Protein AF-A0A8H8MTY6-F1 (afdb_monomer)

Radius of gyration: 21.16 Å; Cα contacts (8 Å, |Δi|>4): 494; chains: 1; bounding box: 48×63×58 Å

Secondary structure (DSSP, 8-state):
--TT---S-----PPP-----S-------EEEEEEEEEEEE--SS-EEEEEE-PEEE--PPSSP--PPP-S-EES-HHHHH-TT-TTHHHHHHHHHHTT-TTS----GGGT-SEEEEHHHHHHHHHHHHHHSSS--S---S----EEEEEE-TTSS-EEEEEE-S-SEE---S---SHHHHHHHHEEPPPPEEEEETTEEEEEEE-EEEEEEEEEEEETTEEEEEEEEE-EEPPPPHHHHHHHHHHT-SS-------TT--SPEEEEE-TT---EEEEEE----STTEE-------SS--------------

Solvent-accessible surface area (backbone atoms only — not comparable to full-atom values): 19247 Å² total; per-residue (Å²): 124,78,83,90,69,76,88,70,84,85,77,86,79,76,66,66,81,77,71,79,67,96,62,92,72,81,89,62,79,39,81,75,41,80,52,31,23,28,15,39,41,76,55,96,58,37,38,33,28,34,38,10,66,56,25,31,49,45,90,68,76,78,88,77,87,73,62,67,36,73,72,73,44,70,68,32,61,47,47,58,61,31,63,90,46,50,59,50,65,58,54,49,22,29,11,38,66,72,74,26,76,87,63,62,68,82,62,76,91,68,66,47,40,34,40,36,38,53,64,50,55,51,52,53,51,49,51,43,41,57,64,26,88,73,49,59,88,79,76,65,95,74,85,73,86,58,69,47,76,44,76,38,96,82,78,64,26,38,37,40,44,82,54,67,100,54,38,57,45,73,70,86,64,92,72,49,43,51,64,41,45,53,61,70,30,38,46,72,73,78,65,45,49,27,36,44,101,90,39,95,62,76,44,75,41,44,76,52,68,19,34,42,30,33,33,30,37,46,95,93,38,34,35,35,38,37,41,78,43,64,23,22,60,67,70,56,76,68,53,56,57,50,53,67,63,70,65,79,76,82,78,88,67,91,69,71,63,97,77,60,89,64,64,40,61,62,47,76,49,88,97,55,74,62,30,38,29,78,42,67,51,84,71,64,74,87,41,52,39,82,82,82,72,76,83,82,85,67,86,81,81,84,77,81,84,75,80,76,75,83,77,128

Mean predicted aligned error: 10.14 Å

Nearest PDB structures (foldseek):
  3fqi-assembly1_A  TM=6.079E-01  e=4.043E-04  Mus musculus
  3fqj-assembly1_A  TM=5.843E-01  e=3.215E-04  Mus musculus
  5btb-assembly2_A  TM=4.992E-01  e=1.695E-03  Eremothecium gossypii ATCC 10895
  5bto-assembly1_A  TM=4.888E-01  e=6.333E-03  Scheffersomyces stipitis CBS 6054
  5ulj-assembly4_D  TM=5.494E-01  e=1.882E-02  Scheffersomyces stipitis CBS 6054

pLDDT: mean 81.2, std 18.78, range [29.92, 98.5]

Sequence (312 aa):
MLQGLSTQELCSIAPPSVSYGRDGDLVRPTNVITLGSYNWVDSQTPTIIVPGSPSIWRDPVLPLQLAPDSGPTFIDQNAHRASKSALEPAFRAISVAQGKPNGELSLAQEELDIVTDRNNLRKLLRFVCANGPNRVPNRGRNNSFRVDAQLAPNNKTLVFTRFDENTIDRSTGFKGYGHSFEEAVTTVSAPIITVNANSTRPSSLVRTGYHRIIRYDLLGLRFMVRFEVDAMTGQSLDTLTELLGATSISRPIEQGSPASNEPVTTVELQGTNLRHVLHGAMVPHESLIELKTLKMKSSLGWYVCGYQRDSQ

Foldseek 3Di:
DAPPDDPDDPDDDAQDADDPDPDPDDFDWAPKDFLAKWFFWPDPFTEIATSFAAWAFADDDPPDDFDFDAFKDFPQPLCVRPVHCSCVVVQCGNCVVVVNNQRDGDCPVVQAQEEEAPVVVVVVVLQNQCRYPNHDPDDDPPPDADWDWDQDPVNGHIYTHHDDPDRMDGDGDGDGCQVRVLVNGTHFDAWAWADEPPDPDIDTIGTDWMKTWIWTDGPNGIYTYIYTFSHFYDDDPVRVVVVVVPPPDDDDDVQDDQDDSDHWYWDDHPPDSYIYTHHDDDDDPVRTDDTDDDDDPDDDDDDPP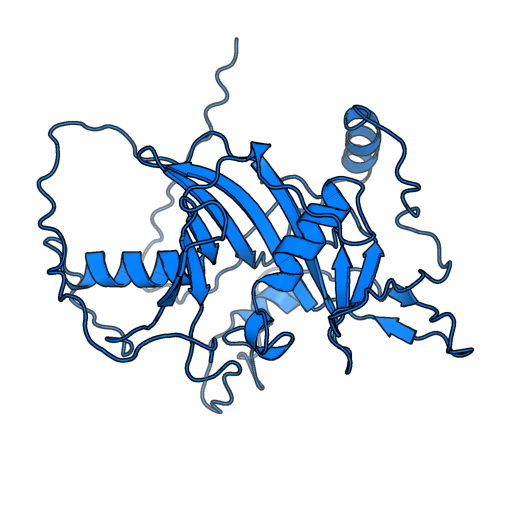DPPPPDD

Structure (mmCIF, N/CA/C/O backbone):
data_AF-A0A8H8MTY6-F1
#
_entry.id   AF-A0A8H8MTY6-F1
#
loop_
_atom_site.group_PDB
_atom_site.id
_atom_site.type_symbol
_atom_site.label_atom_id
_atom_site.label_alt_id
_atom_site.label_comp_id
_atom_site.label_asym_id
_atom_site.label_entity_id
_atom_site.label_seq_id
_atom_site.pdbx_PDB_ins_code
_atom_site.Cartn_x
_atom_site.Cartn_y
_atom_site.Cartn_z
_atom_site.occupancy
_atom_site.B_iso_or_equiv
_atom_site.auth_seq_id
_atom_site.auth_comp_id
_atom_site.auth_asym_id
_atom_site.auth_atom_id
_atom_site.pdbx_PDB_model_num
ATOM 1 N N . MET A 1 1 ? 4.052 7.848 15.554 1.00 51.75 1 MET A N 1
ATOM 2 C CA . MET A 1 1 ? 3.326 6.978 16.504 1.00 51.75 1 MET A CA 1
ATOM 3 C C . MET A 1 1 ? 1.910 7.515 16.598 1.00 51.75 1 MET A C 1
ATOM 5 O O . MET A 1 1 ? 1.774 8.724 16.762 1.00 51.75 1 MET A O 1
ATOM 9 N N . LEU A 1 2 ? 0.890 6.672 16.413 1.00 63.50 2 LEU A N 1
ATOM 10 C CA . LEU A 1 2 ? -0.501 7.098 16.592 1.00 63.50 2 LEU A CA 1
ATOM 11 C C . LEU A 1 2 ? -0.711 7.530 18.049 1.00 63.50 2 LEU A C 1
ATOM 13 O O . LEU A 1 2 ? -0.258 6.855 18.974 1.00 63.50 2 LEU A O 1
ATOM 17 N N . GLN A 1 3 ? -1.338 8.688 18.243 1.00 64.25 3 GLN A N 1
ATOM 18 C CA . GLN A 1 3 ? -1.635 9.204 19.578 1.00 64.25 3 GLN A CA 1
ATOM 19 C C . GLN A 1 3 ? -2.737 8.363 20.236 1.00 64.25 3 GLN A C 1
ATOM 21 O O . GLN A 1 3 ? -3.620 7.847 19.553 1.00 64.25 3 GLN A O 1
ATOM 26 N N . GLY A 1 4 ? -2.683 8.230 21.563 1.00 68.06 4 GLY A N 1
ATOM 27 C CA . GLY A 1 4 ? -3.721 7.545 22.343 1.00 68.06 4 GLY A CA 1
ATOM 28 C C . GLY A 1 4 ? -3.612 6.018 22.402 1.00 68.06 4 GLY A C 1
ATOM 29 O O . GLY A 1 4 ? -4.502 5.377 22.951 1.00 68.06 4 GLY A O 1
ATOM 30 N N . LEU A 1 5 ? -2.538 5.419 21.877 1.00 69.12 5 LEU A N 1
ATOM 31 C CA . LEU A 1 5 ? -2.278 3.991 22.064 1.00 69.12 5 LEU A CA 1
ATOM 32 C C . LEU A 1 5 ? -1.691 3.731 23.455 1.00 69.12 5 LEU A C 1
ATOM 34 O O . LEU A 1 5 ? -0.665 4.306 23.818 1.00 69.12 5 LEU A O 1
ATOM 38 N N . SER A 1 6 ? -2.332 2.842 24.215 1.00 74.56 6 SER A N 1
ATOM 39 C CA . SER A 1 6 ? -1.800 2.356 25.489 1.00 74.56 6 SER A CA 1
ATOM 40 C C . SER A 1 6 ? -0.655 1.372 25.247 1.00 74.56 6 SER A C 1
ATOM 42 O O . SER A 1 6 ? -0.740 0.515 24.369 1.00 74.56 6 SER A O 1
ATOM 44 N N . THR A 1 7 ? 0.413 1.477 26.037 1.00 78.19 7 THR A N 1
ATOM 45 C CA . THR A 1 7 ? 1.491 0.475 26.085 1.00 78.19 7 THR A CA 1
ATOM 46 C C . THR A 1 7 ? 1.189 -0.660 27.061 1.00 78.19 7 THR A C 1
ATOM 48 O O . THR A 1 7 ? 1.981 -1.594 27.170 1.00 78.19 7 THR A O 1
ATOM 51 N N . GLN A 1 8 ? 0.065 -0.585 27.779 1.00 86.56 8 GLN A N 1
ATOM 52 C CA . GLN A 1 8 ? -0.366 -1.632 28.691 1.00 86.56 8 GLN A CA 1
ATOM 53 C C . GLN A 1 8 ? -0.729 -2.890 27.904 1.00 86.56 8 GLN A C 1
ATOM 55 O O . GLN A 1 8 ? -1.560 -2.858 26.995 1.00 86.56 8 GLN A O 1
ATOM 60 N N . GLU A 1 9 ? -0.138 -4.013 28.296 1.00 87.75 9 GLU A N 1
ATOM 61 C CA . GLU A 1 9 ? -0.567 -5.316 27.814 1.00 87.75 9 GLU A CA 1
ATOM 62 C C . GLU A 1 9 ? -1.978 -5.607 28.340 1.00 87.75 9 GLU A C 1
ATOM 64 O O . GLU A 1 9 ? -2.198 -5.706 29.547 1.00 87.75 9 GLU A O 1
ATOM 69 N N . LEU A 1 10 ? -2.945 -5.701 27.426 1.00 88.50 10 LEU A N 1
ATOM 70 C CA . LEU A 1 10 ? -4.325 -6.055 27.765 1.00 88.50 10 LEU A CA 1
ATOM 71 C C . LEU A 1 10 ? -4.516 -7.571 27.824 1.00 88.50 10 LEU A C 1
ATOM 73 O O . LEU A 1 10 ? -5.250 -8.076 28.668 1.00 88.50 10 LEU A O 1
ATOM 77 N N . CYS A 1 11 ? -3.881 -8.293 26.902 1.00 90.19 11 CYS A N 1
ATOM 78 C CA . CYS A 1 11 ? -3.922 -9.745 26.845 1.00 90.19 11 CYS A CA 1
ATOM 79 C C . CYS A 1 11 ? -2.745 -10.295 26.035 1.00 90.19 11 CYS A C 1
ATOM 81 O O . CYS A 1 11 ? -2.228 -9.631 25.133 1.00 90.19 11 CYS A O 1
ATOM 83 N N . SER A 1 12 ? -2.395 -11.546 26.325 1.00 88.44 12 SER A N 1
ATOM 84 C CA . SER A 1 12 ? -1.500 -12.356 25.509 1.00 88.44 12 SER A CA 1
ATOM 85 C C . SER A 1 12 ? -2.316 -13.433 24.803 1.00 88.44 12 SER A C 1
ATOM 87 O O . SER A 1 12 ? -3.102 -14.138 25.438 1.00 88.44 12 SER A O 1
ATOM 89 N N . ILE A 1 13 ? -2.152 -13.552 23.486 1.00 83.62 13 ILE A N 1
ATOM 90 C CA . ILE A 1 13 ? -2.882 -14.522 22.666 1.00 83.62 13 ILE A CA 1
ATOM 91 C C . ILE A 1 13 ? -1.886 -15.569 22.175 1.00 83.62 13 ILE A C 1
ATOM 93 O O . ILE A 1 13 ? -0.909 -15.248 21.494 1.00 83.62 13 ILE A O 1
ATOM 97 N N . ALA A 1 14 ? -2.138 -16.834 22.507 1.00 79.56 14 ALA A N 1
ATOM 98 C CA . ALA A 1 14 ? -1.363 -17.938 21.962 1.00 79.56 14 ALA A CA 1
ATOM 99 C C . ALA A 1 14 ? -1.663 -18.110 20.459 1.00 79.56 14 ALA A C 1
ATOM 101 O O . ALA A 1 14 ? -2.799 -17.888 20.031 1.00 79.56 14 ALA A O 1
ATOM 102 N N . PRO A 1 15 ? -0.683 -18.535 19.639 1.00 74.50 15 PRO A N 1
ATOM 103 C CA . PRO A 1 15 ? -0.944 -18.905 18.255 1.00 74.50 15 PRO A CA 1
ATOM 104 C C . PRO A 1 15 ? -2.099 -19.916 18.186 1.00 74.50 15 PRO A C 1
ATOM 106 O O . PRO A 1 15 ? -2.089 -20.883 18.954 1.00 74.50 15 PRO A O 1
ATOM 109 N N . PRO A 1 16 ? -3.081 -19.726 17.290 1.00 71.88 16 PRO A N 1
ATOM 110 C CA . PRO A 1 16 ? -4.215 -20.632 17.209 1.00 71.88 16 PRO A CA 1
ATOM 111 C C . PRO A 1 16 ? -3.748 -22.052 16.865 1.00 71.88 16 PRO A C 1
ATOM 113 O O . PRO A 1 16 ? -2.961 -22.265 15.938 1.00 71.88 16 PRO A O 1
ATOM 116 N N . SER A 1 17 ? -4.253 -23.036 17.611 1.00 67.06 17 SER A N 1
ATOM 117 C CA . SER A 1 17 ? -4.140 -24.449 17.262 1.00 67.06 17 SER A CA 1
ATOM 118 C C . SER A 1 17 ? -5.030 -24.711 16.050 1.00 67.06 17 SER A C 1
ATOM 120 O O . SER A 1 17 ? -6.254 -24.708 16.165 1.00 67.06 17 SER A O 1
ATOM 122 N N . VAL A 1 18 ? -4.437 -24.900 14.873 1.00 61.00 18 VAL A N 1
ATOM 123 C CA . VAL A 1 18 ? -5.211 -25.221 13.669 1.00 61.00 18 VAL A CA 1
ATOM 124 C C . VAL A 1 18 ? -5.672 -26.675 13.780 1.00 61.00 18 VAL A C 1
ATOM 126 O O . VAL A 1 18 ? -4.903 -27.591 13.496 1.00 61.00 18 VAL A O 1
ATOM 129 N N . SER A 1 19 ? -6.913 -26.910 14.212 1.00 54.50 19 SER A N 1
ATOM 130 C CA . SER A 1 19 ? -7.603 -28.157 13.881 1.00 54.50 19 SER A CA 1
ATOM 131 C C . SER A 1 19 ? -8.031 -28.033 12.430 1.00 54.50 19 SER A C 1
ATOM 133 O O . SER A 1 19 ? -8.850 -27.171 12.113 1.00 54.50 19 SER A O 1
ATOM 135 N N . TYR A 1 20 ? -7.457 -28.850 11.546 1.00 55.59 20 TYR A N 1
ATOM 136 C CA . TYR A 1 20 ? -7.993 -28.987 10.198 1.00 55.59 20 TYR A CA 1
ATOM 137 C C . TYR A 1 20 ? -9.471 -29.339 10.343 1.00 55.59 20 TYR A C 1
ATOM 139 O O . TYR A 1 20 ? -9.809 -30.411 10.852 1.00 55.59 20 TYR A O 1
ATOM 147 N N . GLY A 1 21 ? -10.350 -28.420 9.944 1.00 48.25 21 GLY A N 1
ATOM 148 C CA . GLY A 1 21 ? -11.707 -28.812 9.619 1.00 48.25 21 GLY A CA 1
ATOM 149 C C . GLY A 1 21 ? -11.586 -29.932 8.596 1.00 48.25 21 GLY A C 1
ATOM 150 O O . GLY A 1 21 ? -10.813 -29.819 7.642 1.00 48.25 21 GLY A O 1
ATOM 151 N N . ARG A 1 22 ? -12.285 -31.044 8.827 1.00 49.97 22 ARG A N 1
ATOM 152 C CA . ARG A 1 22 ? -12.606 -31.960 7.738 1.00 49.97 22 ARG A CA 1
ATOM 153 C C . ARG A 1 22 ? -13.527 -31.190 6.798 1.00 49.97 22 ARG A C 1
ATOM 155 O O . ARG A 1 22 ? -14.731 -31.306 6.933 1.00 49.97 22 ARG A O 1
ATOM 162 N N . ASP A 1 23 ? -12.955 -30.362 5.939 1.00 52.31 23 ASP A N 1
ATOM 163 C CA . ASP A 1 23 ? -13.538 -30.055 4.645 1.00 52.31 23 ASP A CA 1
ATOM 164 C C . ASP A 1 23 ? -12.499 -29.427 3.727 1.00 52.31 23 ASP A C 1
ATOM 166 O O . ASP A 1 23 ? -11.745 -28.529 4.104 1.00 52.31 23 ASP A O 1
ATOM 170 N N . GLY A 1 24 ? -12.457 -29.953 2.508 1.00 55.69 24 GLY A N 1
ATOM 171 C CA . GLY A 1 24 ? -11.611 -29.510 1.406 1.00 55.69 24 GLY A CA 1
ATOM 172 C C . GLY A 1 24 ? -12.074 -28.197 0.778 1.00 55.69 24 GLY A C 1
ATOM 173 O O . GLY A 1 24 ? -11.851 -27.995 -0.414 1.00 55.69 24 GLY A O 1
ATOM 174 N N . ASP A 1 25 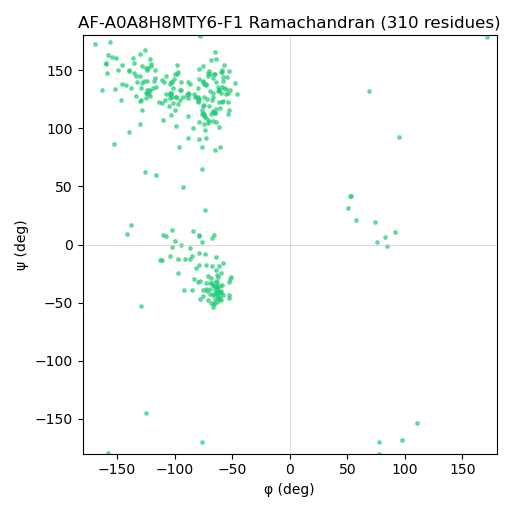? -12.714 -27.317 1.548 1.00 67.81 25 ASP A N 1
ATOM 175 C CA . ASP A 1 25 ? -13.227 -26.055 1.039 1.00 67.81 25 ASP A CA 1
ATOM 176 C C . ASP A 1 25 ? -12.085 -25.061 0.837 1.00 67.81 25 ASP A C 1
ATOM 178 O O . ASP A 1 25 ? -11.387 -24.631 1.761 1.00 67.81 25 ASP A O 1
ATOM 182 N N . LEU A 1 26 ? -11.886 -24.691 -0.426 1.00 75.31 26 LEU A N 1
ATOM 183 C CA . LEU A 1 26 ? -10.905 -23.701 -0.831 1.00 75.31 26 LEU A CA 1
ATOM 184 C C . LEU A 1 26 ? -11.271 -22.334 -0.234 1.00 75.31 26 LEU A C 1
ATOM 186 O O . LEU A 1 26 ? -12.167 -21.643 -0.722 1.00 75.31 26 LEU A O 1
ATOM 190 N N . VAL A 1 27 ? -10.532 -21.907 0.792 1.00 83.8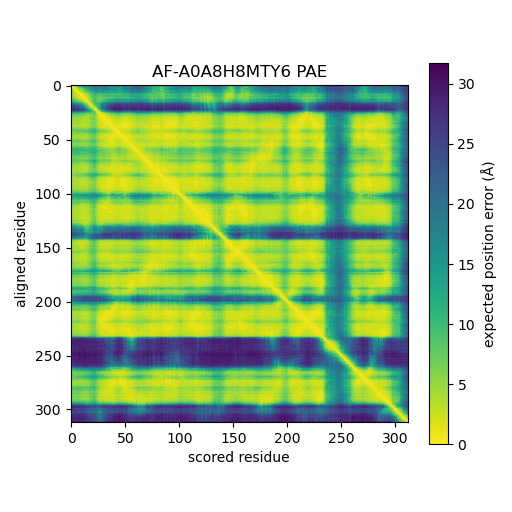8 27 VAL A N 1
ATOM 191 C CA . VAL A 1 27 ? -10.642 -20.550 1.338 1.00 83.88 27 VAL A CA 1
ATOM 192 C C . VAL A 1 27 ? -10.107 -19.559 0.307 1.00 83.88 27 VAL A C 1
ATOM 194 O O . VAL A 1 27 ? -8.906 -19.507 0.037 1.00 83.88 27 VAL A O 1
ATOM 197 N N . ARG A 1 28 ? -11.001 -18.743 -0.253 1.00 90.12 28 ARG A N 1
ATOM 198 C CA . ARG A 1 28 ? -10.666 -17.684 -1.209 1.00 90.12 28 ARG A CA 1
ATOM 199 C C . ARG A 1 28 ? -11.397 -16.384 -0.872 1.00 90.12 28 ARG A C 1
ATOM 201 O O . ARG A 1 28 ? -12.520 -16.441 -0.369 1.00 90.12 28 ARG A O 1
ATOM 208 N N . PRO A 1 29 ? -10.794 -15.218 -1.153 1.00 93.19 29 PRO A N 1
ATOM 209 C CA . PRO A 1 29 ? -11.516 -13.954 -1.126 1.00 93.19 29 PRO A CA 1
ATOM 210 C C . PRO A 1 29 ? -12.695 -13.989 -2.102 1.00 93.19 29 PRO A C 1
ATOM 212 O O . PRO A 1 29 ? -12.576 -14.508 -3.212 1.00 93.19 29 PRO A O 1
ATOM 215 N N . THR A 1 30 ? -13.818 -13.410 -1.698 1.00 95.56 30 THR A N 1
ATOM 216 C CA . THR A 1 30 ? -15.026 -13.254 -2.522 1.00 95.56 30 THR A CA 1
ATOM 217 C C . THR A 1 30 ? -15.443 -11.785 -2.556 1.00 95.56 30 THR A C 1
ATOM 219 O O . THR A 1 30 ? -14.914 -10.972 -1.797 1.00 95.56 30 THR A O 1
ATOM 222 N N . ASN A 1 31 ? -16.365 -11.419 -3.452 1.00 94.69 31 ASN A N 1
ATOM 223 C CA . ASN A 1 31 ? -16.912 -10.058 -3.550 1.00 94.69 31 ASN A CA 1
ATOM 224 C C . ASN A 1 31 ? -15.832 -8.968 -3.666 1.00 94.69 31 ASN A C 1
ATOM 226 O O . ASN A 1 31 ? -15.932 -7.923 -3.017 1.00 94.69 31 ASN A O 1
ATOM 230 N N . VAL A 1 32 ? -14.792 -9.234 -4.466 1.00 95.69 32 VAL A N 1
ATOM 231 C CA . VAL A 1 32 ? -13.663 -8.319 -4.663 1.00 95.69 32 VAL A CA 1
ATOM 232 C C . VAL A 1 32 ? -14.125 -7.099 -5.458 1.00 95.69 32 VAL A C 1
ATOM 234 O O . VAL A 1 32 ? -14.565 -7.230 -6.596 1.00 95.69 32 VAL A O 1
ATOM 237 N N . ILE A 1 33 ? -14.007 -5.910 -4.870 1.00 95.31 33 ILE A N 1
ATOM 238 C CA . ILE A 1 33 ? -14.357 -4.631 -5.498 1.00 95.31 33 ILE A CA 1
ATOM 239 C C . ILE A 1 33 ? -13.186 -3.663 -5.362 1.00 95.31 33 ILE A C 1
ATOM 241 O O . ILE A 1 33 ? -12.561 -3.579 -4.308 1.00 95.31 33 ILE A O 1
ATOM 245 N N . THR A 1 34 ? -12.895 -2.896 -6.411 1.00 96.00 34 THR A N 1
ATOM 246 C CA . THR A 1 34 ? -11.964 -1.767 -6.306 1.00 96.00 34 THR A CA 1
ATOM 247 C C . THR A 1 34 ? -12.673 -0.564 -5.695 1.00 96.00 34 THR A C 1
ATOM 249 O O . THR A 1 34 ? -13.673 -0.110 -6.237 1.00 96.00 34 THR A O 1
ATOM 252 N N . LEU A 1 35 ? -12.112 -0.008 -4.619 1.00 96.62 35 LEU A N 1
ATOM 253 C CA . LEU A 1 35 ? -12.615 1.221 -3.993 1.00 96.62 35 LEU A CA 1
ATOM 254 C C . LEU A 1 35 ? -11.861 2.477 -4.450 1.00 96.62 35 LEU A C 1
ATOM 256 O O . LEU A 1 35 ? -12.382 3.582 -4.362 1.00 96.62 35 LEU A O 1
ATOM 260 N N . GLY A 1 36 ? -10.618 2.325 -4.907 1.00 96.94 36 GLY A N 1
ATOM 261 C CA . GLY A 1 36 ? -9.810 3.439 -5.391 1.00 96.94 36 GLY A CA 1
ATOM 262 C C . GLY A 1 36 ? -8.364 3.043 -5.652 1.00 96.94 36 GLY A C 1
ATOM 263 O O . GLY A 1 36 ? -7.948 1.903 -5.419 1.00 96.94 36 GLY A O 1
ATOM 264 N N . SER A 1 37 ? -7.581 4.000 -6.128 1.00 98.06 37 SER A N 1
ATOM 265 C CA . SER A 1 37 ? -6.145 3.845 -6.346 1.00 98.06 37 SER A CA 1
ATOM 266 C C . SER A 1 37 ? -5.448 5.197 -6.363 1.00 98.06 37 SER A C 1
ATOM 268 O O . SER A 1 37 ? -6.102 6.233 -6.491 1.00 98.06 37 SER A O 1
ATOM 270 N N . TYR A 1 38 ? -4.128 5.190 -6.205 1.00 98.12 38 TYR A N 1
ATOM 271 C CA . TYR A 1 38 ? -3.321 6.395 -6.345 1.00 98.12 38 TYR A CA 1
ATOM 272 C C . TYR A 1 38 ? -1.847 6.085 -6.615 1.00 98.12 38 TYR A C 1
ATOM 274 O O . TYR A 1 38 ? -1.343 5.045 -6.197 1.00 98.12 38 TYR A O 1
ATOM 282 N N . ASN A 1 39 ? -1.122 7.022 -7.228 1.00 97.75 39 ASN A N 1
ATOM 283 C CA . ASN A 1 39 ? 0.342 7.060 -7.143 1.00 97.75 39 ASN A CA 1
ATOM 284 C C . ASN A 1 39 ? 0.781 8.081 -6.101 1.00 97.75 39 ASN A C 1
ATOM 286 O O . ASN A 1 39 ? 0.197 9.160 -6.002 1.00 97.75 39 ASN A O 1
ATOM 290 N N . TRP A 1 40 ? 1.885 7.807 -5.417 1.00 97.38 40 TRP A N 1
ATOM 291 C CA . TRP A 1 40 ? 2.698 8.877 -4.842 1.00 97.38 40 TRP A CA 1
ATOM 292 C C . TRP A 1 40 ? 3.507 9.587 -5.925 1.00 97.38 40 TRP A C 1
ATOM 294 O O . TRP A 1 40 ? 3.888 8.973 -6.922 1.00 97.38 40 TRP A O 1
ATOM 304 N N . VAL A 1 41 ? 3.852 10.852 -5.694 1.00 94.56 41 VAL A N 1
ATOM 305 C CA . VAL A 1 41 ? 4.816 11.583 -6.529 1.00 94.56 41 VAL A CA 1
ATOM 306 C C . VAL A 1 41 ? 6.003 12.052 -5.714 1.00 94.56 41 VAL A C 1
ATOM 308 O O . VAL A 1 41 ? 5.890 12.256 -4.500 1.00 94.56 41 VAL A O 1
ATOM 311 N N . ASP A 1 42 ? 7.137 12.248 -6.381 1.00 89.31 42 ASP A N 1
ATOM 312 C CA . ASP A 1 42 ? 8.304 12.817 -5.724 1.00 89.31 42 ASP A CA 1
ATOM 313 C C . ASP A 1 42 ? 8.177 14.339 -5.596 1.00 89.31 42 ASP A C 1
ATOM 315 O O . ASP A 1 42 ? 8.497 15.108 -6.497 1.00 89.31 42 ASP A O 1
ATOM 319 N N . SER A 1 43 ? 7.601 14.773 -4.476 1.00 89.44 43 SER A N 1
ATOM 320 C CA . SER A 1 43 ? 7.369 16.179 -4.157 1.00 89.44 43 SER A CA 1
ATOM 321 C C . SER A 1 43 ? 7.656 16.447 -2.684 1.00 89.44 43 SER A C 1
ATOM 323 O O . SER A 1 43 ? 7.449 15.578 -1.834 1.00 89.44 43 SER A O 1
ATOM 325 N N . GLN A 1 44 ? 8.104 17.669 -2.382 1.00 87.56 44 GLN A N 1
ATOM 326 C CA . GLN A 1 44 ? 8.382 18.115 -1.015 1.00 87.56 44 GLN A CA 1
ATOM 327 C C . GLN A 1 44 ? 7.118 18.126 -0.145 1.00 87.56 44 GLN A C 1
ATOM 329 O O . GLN A 1 44 ? 7.171 17.786 1.036 1.00 87.56 44 GLN A O 1
ATOM 334 N N . THR A 1 45 ? 5.974 18.493 -0.724 1.00 91.12 45 THR A N 1
ATOM 335 C CA . THR A 1 45 ? 4.679 18.393 -0.047 1.00 91.12 45 THR A CA 1
ATOM 336 C C . THR A 1 45 ? 4.024 17.064 -0.423 1.00 91.12 45 THR A C 1
ATOM 338 O O . THR A 1 45 ? 3.954 16.754 -1.619 1.00 91.12 45 THR A O 1
ATOM 341 N N . PRO A 1 46 ? 3.487 16.297 0.544 1.00 95.00 46 PRO A N 1
ATOM 342 C CA . PRO A 1 46 ? 2.812 15.033 0.268 1.00 95.00 46 PRO A CA 1
ATOM 343 C C . PRO A 1 46 ? 1.719 15.219 -0.782 1.00 95.00 46 PRO A C 1
ATOM 345 O O . PRO A 1 46 ? 0.767 15.972 -0.589 1.00 95.00 46 PRO A O 1
ATOM 348 N N . THR A 1 47 ? 1.894 14.571 -1.928 1.00 95.25 47 THR A N 1
ATOM 349 C CA . THR A 1 47 ? 1.010 14.730 -3.080 1.00 95.25 47 THR A CA 1
ATOM 350 C C . THR A 1 47 ? 0.756 13.360 -3.689 1.00 95.25 47 THR A C 1
ATOM 352 O O . THR A 1 47 ? 1.692 12.572 -3.851 1.00 95.25 47 THR A O 1
ATOM 355 N N . ILE A 1 48 ? -0.501 13.075 -4.015 1.00 97.25 48 ILE A N 1
ATOM 356 C CA . ILE A 1 48 ? -0.901 11.857 -4.720 1.00 97.25 48 ILE A CA 1
ATOM 357 C C . ILE A 1 48 ? -1.593 12.181 -6.039 1.00 97.25 48 ILE A C 1
ATOM 359 O O . ILE A 1 48 ? -2.209 13.231 -6.196 1.00 97.25 48 ILE A O 1
ATOM 363 N N . ILE A 1 49 ? -1.513 11.262 -6.989 1.00 96.12 49 ILE A N 1
ATOM 364 C CA . ILE A 1 49 ? -2.303 11.311 -8.217 1.00 96.12 49 ILE A CA 1
ATOM 365 C C . ILE A 1 49 ? -3.421 10.291 -8.081 1.00 96.12 49 ILE A C 1
ATOM 367 O O . ILE A 1 49 ? -3.140 9.134 -7.776 1.00 96.12 49 ILE A O 1
ATOM 371 N N . VAL A 1 50 ? -4.662 10.708 -8.314 1.00 96.25 50 VAL A N 1
ATOM 372 C CA . VAL A 1 50 ? -5.859 9.877 -8.162 1.00 96.25 50 VAL A CA 1
ATOM 373 C C . VAL A 1 50 ? -6.648 9.885 -9.480 1.00 96.25 50 VAL A C 1
ATOM 375 O O . VAL A 1 50 ? -6.893 10.968 -10.009 1.00 96.25 50 VAL A O 1
ATOM 378 N N . PRO A 1 51 ? -7.049 8.724 -10.032 1.00 95.00 51 PRO A N 1
ATOM 379 C CA . PRO A 1 51 ? -6.764 7.365 -9.554 1.00 95.00 51 PRO A CA 1
ATOM 380 C C . PRO A 1 51 ? -5.312 6.911 -9.797 1.00 95.00 51 PRO A C 1
ATOM 382 O O . PRO A 1 51 ? -4.911 5.854 -9.308 1.00 95.00 51 PRO A O 1
ATOM 385 N N . GLY A 1 52 ? -4.512 7.688 -10.533 1.00 93.88 52 GLY A N 1
ATOM 386 C CA . GLY A 1 52 ? -3.156 7.296 -10.903 1.00 93.88 52 GLY A CA 1
ATOM 387 C C . GLY A 1 52 ? -3.115 6.279 -12.047 1.00 93.88 52 GLY A C 1
ATOM 388 O O . GLY A 1 52 ? -4.109 6.040 -12.727 1.00 93.88 52 GLY A O 1
ATOM 389 N N . SER A 1 53 ? -1.933 5.719 -12.288 1.00 91.31 53 SER A N 1
ATOM 390 C CA . SER A 1 53 ? -1.679 4.619 -13.219 1.00 91.31 53 SER A CA 1
ATOM 391 C C . SER A 1 53 ? -0.464 3.813 -12.738 1.00 91.31 53 SER A C 1
ATOM 393 O O . SER A 1 53 ? 0.555 4.426 -12.387 1.00 91.31 53 SER A O 1
ATOM 395 N N . PRO A 1 54 ? -0.523 2.469 -12.723 1.00 94.31 54 PRO A N 1
ATOM 396 C CA . PRO A 1 54 ? 0.661 1.638 -12.525 1.00 94.31 54 PRO A CA 1
ATOM 397 C C . PRO A 1 54 ? 1.645 1.795 -13.690 1.00 94.31 54 PRO A C 1
ATOM 399 O O . PRO A 1 54 ? 1.281 2.289 -14.763 1.00 94.31 54 PRO A O 1
ATOM 402 N N . SER A 1 55 ? 2.876 1.324 -13.493 1.00 94.06 55 SER A N 1
ATOM 403 C CA . SER A 1 55 ? 3.825 1.135 -14.592 1.00 94.06 55 SER A CA 1
ATOM 404 C C . SER A 1 55 ? 3.314 0.060 -15.554 1.00 94.06 55 SER A C 1
ATOM 406 O O . SER A 1 55 ? 2.667 -0.900 -15.142 1.00 94.06 55 SER A O 1
ATOM 408 N N . ILE A 1 56 ? 3.595 0.201 -16.844 1.00 94.06 56 ILE A N 1
ATOM 409 C CA . ILE A 1 56 ? 3.149 -0.749 -17.869 1.00 94.06 56 ILE A CA 1
ATOM 410 C C . ILE A 1 56 ? 4.241 -1.792 -18.086 1.00 94.06 56 ILE A C 1
ATOM 412 O O . ILE A 1 56 ? 5.384 -1.431 -18.356 1.00 94.06 56 ILE A O 1
ATOM 416 N N . TRP A 1 57 ? 3.891 -3.073 -17.987 1.00 94.38 57 TRP A N 1
ATOM 417 C CA . TRP A 1 57 ? 4.769 -4.192 -18.316 1.00 94.38 57 TRP A CA 1
ATOM 418 C C . TRP A 1 57 ? 5.233 -4.125 -19.766 1.00 94.38 57 TRP A C 1
ATOM 420 O O . TRP A 1 57 ? 4.431 -3.934 -20.684 1.00 94.38 57 TRP A O 1
ATOM 430 N N . ARG A 1 58 ? 6.524 -4.364 -19.963 1.00 92.19 58 ARG A N 1
ATOM 431 C CA . ARG A 1 58 ? 7.144 -4.573 -21.263 1.00 92.19 58 ARG A CA 1
ATOM 432 C C . ARG A 1 58 ? 7.827 -5.921 -21.261 1.00 92.19 58 ARG A C 1
ATOM 434 O O . ARG A 1 58 ? 8.580 -6.226 -20.344 1.00 92.19 58 ARG A O 1
ATOM 441 N N . ASP A 1 59 ? 7.596 -6.685 -22.318 1.00 89.88 59 ASP A N 1
ATOM 442 C CA . ASP A 1 59 ? 8.283 -7.954 -22.510 1.00 89.88 59 ASP A CA 1
ATOM 443 C C . ASP A 1 59 ? 9.783 -7.697 -22.761 1.00 89.88 59 ASP A C 1
ATOM 445 O O . ASP A 1 59 ? 10.125 -7.029 -23.748 1.00 89.88 59 ASP A O 1
ATOM 449 N N . PRO A 1 60 ? 10.691 -8.115 -21.856 1.00 88.69 60 PRO A N 1
ATOM 450 C CA . PRO A 1 60 ? 12.108 -7.837 -22.014 1.00 88.69 60 PRO A CA 1
ATOM 451 C C . PRO A 1 60 ? 12.748 -8.791 -23.024 1.00 88.69 60 PRO A C 1
ATOM 453 O O . PRO A 1 60 ? 12.498 -9.995 -23.027 1.00 88.69 60 PRO A O 1
ATOM 456 N N . VAL A 1 61 ? 13.682 -8.276 -23.824 1.00 90.12 61 VAL A N 1
ATOM 457 C CA . VAL A 1 61 ? 14.540 -9.132 -24.652 1.00 90.12 61 VAL A CA 1
ATOM 458 C C . VAL A 1 61 ? 15.536 -9.860 -23.748 1.00 90.12 61 VAL A C 1
ATOM 460 O O . VAL A 1 61 ? 16.260 -9.232 -22.974 1.00 90.12 61 VAL A O 1
ATOM 463 N N . LEU A 1 62 ? 15.571 -11.190 -23.845 1.00 91.44 62 LEU A N 1
ATOM 464 C CA . LEU A 1 62 ? 16.460 -12.044 -23.059 1.00 91.44 62 LEU A CA 1
ATOM 465 C C . LEU A 1 62 ? 17.734 -12.416 -23.847 1.00 91.44 62 LEU A C 1
ATOM 467 O O . LEU A 1 62 ? 17.661 -12.584 -25.065 1.00 91.44 62 LEU A O 1
ATOM 471 N N . PRO A 1 63 ? 18.888 -12.609 -23.174 1.00 93.25 63 PRO A N 1
ATOM 472 C CA . PRO A 1 63 ? 19.091 -12.533 -21.725 1.00 93.25 63 PRO A CA 1
ATOM 473 C C . PRO A 1 63 ? 19.110 -11.090 -21.197 1.00 93.25 63 PRO A C 1
ATOM 475 O O . PRO A 1 63 ? 19.715 -10.206 -21.795 1.00 93.25 63 PRO A O 1
ATOM 478 N N . LEU A 1 64 ? 18.487 -10.875 -20.036 1.00 91.69 64 LEU A N 1
ATOM 479 C CA . LEU A 1 64 ? 18.469 -9.583 -19.351 1.00 91.69 64 LEU A CA 1
ATOM 480 C C . LEU A 1 64 ? 19.562 -9.543 -18.274 1.00 91.69 64 LEU A C 1
ATOM 482 O O . LEU A 1 64 ? 19.556 -10.361 -17.352 1.00 91.69 64 LEU A O 1
ATOM 486 N N . GLN A 1 65 ? 20.486 -8.588 -18.374 1.00 94.00 65 GLN A N 1
ATOM 487 C CA . GLN A 1 65 ? 21.522 -8.353 -17.368 1.00 94.00 65 GLN A CA 1
ATOM 488 C C . GLN A 1 65 ? 21.174 -7.118 -16.535 1.00 94.00 65 GLN A C 1
ATOM 490 O O . GLN A 1 65 ? 20.958 -6.040 -17.080 1.00 94.00 65 GLN A O 1
ATOM 495 N N . LEU A 1 66 ? 21.140 -7.278 -15.211 1.00 94.06 66 LEU A N 1
ATOM 496 C CA . LEU A 1 66 ? 20.733 -6.234 -14.271 1.00 94.06 66 LEU A CA 1
ATOM 497 C C . LEU A 1 66 ? 21.878 -5.855 -13.337 1.00 94.06 66 LEU A C 1
ATOM 499 O O . LEU A 1 66 ? 22.634 -6.717 -12.876 1.00 94.06 66 LEU A O 1
ATOM 503 N N . ALA A 1 67 ? 21.962 -4.569 -13.006 1.00 94.00 67 ALA A N 1
ATOM 504 C CA . ALA A 1 67 ? 22.725 -4.129 -11.848 1.00 94.00 67 ALA A CA 1
ATOM 505 C C . ALA A 1 67 ? 22.005 -4.563 -10.554 1.00 94.00 67 ALA A C 1
ATOM 507 O O . ALA A 1 67 ? 20.779 -4.678 -10.555 1.00 94.00 67 ALA A O 1
ATOM 508 N N . PRO A 1 68 ? 22.733 -4.830 -9.454 1.00 94.50 68 PRO A N 1
ATOM 509 C CA . PRO A 1 68 ? 22.114 -4.991 -8.145 1.00 94.50 68 PRO A CA 1
ATOM 510 C C . PRO A 1 68 ? 21.341 -3.741 -7.724 1.00 94.50 68 PRO A C 1
ATOM 512 O O . PRO A 1 68 ? 21.773 -2.619 -8.004 1.00 94.50 68 PRO A O 1
ATOM 515 N N . ASP A 1 69 ? 20.268 -3.948 -6.963 1.00 94.06 69 ASP A N 1
ATOM 516 C CA . ASP A 1 69 ? 19.504 -2.866 -6.350 1.00 94.06 69 ASP A CA 1
ATOM 517 C C . ASP A 1 69 ? 20.436 -1.984 -5.505 1.00 94.06 69 ASP A C 1
ATOM 519 O O . ASP A 1 69 ? 21.251 -2.478 -4.713 1.00 94.06 69 ASP A O 1
ATOM 523 N N . SER A 1 70 ? 20.307 -0.668 -5.661 1.00 92.25 70 SER A N 1
ATOM 524 C CA . SER A 1 70 ? 21.175 0.312 -5.010 1.00 92.25 70 SER A CA 1
ATOM 525 C C . SER A 1 70 ? 20.381 1.484 -4.436 1.00 92.25 70 SER A C 1
ATOM 527 O O . SER A 1 70 ? 19.232 1.727 -4.799 1.00 92.25 70 SER A O 1
ATOM 529 N N . GLY A 1 71 ? 20.999 2.208 -3.502 1.00 91.06 71 GLY A N 1
ATOM 530 C CA . GLY A 1 71 ? 20.396 3.385 -2.883 1.00 91.06 71 GLY A CA 1
ATOM 531 C C . GLY A 1 71 ? 19.337 3.082 -1.810 1.00 91.06 71 GLY A C 1
ATOM 532 O O . GLY A 1 71 ? 19.098 1.925 -1.443 1.00 91.06 71 GLY A O 1
ATOM 533 N N . PRO A 1 72 ? 18.756 4.139 -1.216 1.00 92.06 72 PRO A N 1
ATOM 534 C CA . PRO A 1 72 ? 17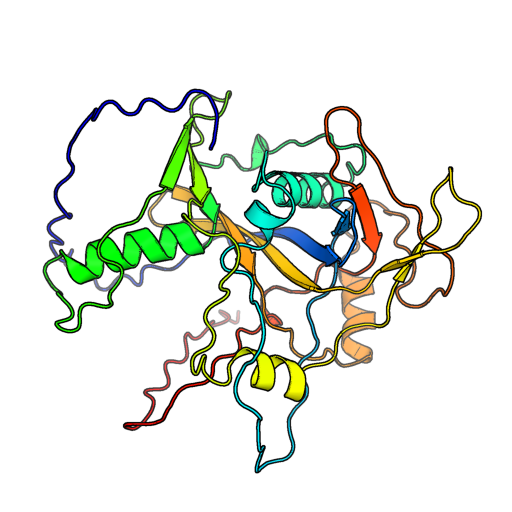.701 4.014 -0.219 1.00 92.06 72 PRO A CA 1
ATOM 535 C C . PRO A 1 72 ? 16.374 3.590 -0.861 1.00 92.06 72 PRO A C 1
ATOM 537 O O . PRO A 1 72 ? 15.982 4.132 -1.889 1.00 92.06 72 PRO A O 1
ATOM 540 N N . THR A 1 73 ? 15.653 2.673 -0.217 1.00 92.56 73 THR A N 1
ATOM 541 C CA . THR A 1 73 ? 14.343 2.185 -0.684 1.00 92.56 73 THR A CA 1
ATOM 542 C C . THR A 1 73 ? 13.286 2.365 0.399 1.00 92.56 73 THR A C 1
ATOM 544 O O . THR A 1 73 ? 13.598 2.398 1.592 1.00 92.56 73 THR A O 1
ATOM 547 N N . PHE A 1 74 ? 12.020 2.526 0.014 1.00 93.31 74 PHE A N 1
ATOM 548 C CA . PHE A 1 74 ? 10.945 2.649 0.995 1.00 93.31 74 PHE A CA 1
ATOM 549 C C . PHE A 1 74 ? 10.638 1.291 1.625 1.00 93.31 74 PHE A C 1
ATOM 551 O O . PHE A 1 74 ? 10.320 0.329 0.936 1.00 93.31 74 PHE A O 1
ATOM 558 N N . ILE A 1 75 ? 10.657 1.236 2.955 1.00 92.94 75 ILE A N 1
ATOM 559 C CA . ILE A 1 75 ? 10.033 0.141 3.703 1.00 92.94 75 ILE A CA 1
ATOM 560 C C . ILE A 1 75 ? 8.522 0.385 3.732 1.00 92.94 75 ILE A C 1
ATOM 562 O O . ILE A 1 75 ? 7.734 -0.520 3.454 1.00 92.94 75 ILE A O 1
ATOM 566 N N . ASP A 1 76 ? 8.115 1.617 4.044 1.00 94.50 76 ASP A N 1
ATOM 567 C CA . ASP A 1 76 ? 6.725 2.069 4.043 1.00 94.50 76 ASP A CA 1
ATOM 568 C C . ASP A 1 76 ? 6.637 3.483 3.462 1.00 94.50 76 ASP A C 1
ATOM 570 O O . ASP A 1 76 ? 6.845 4.481 4.155 1.00 94.50 76 ASP A O 1
ATOM 574 N N . GLN A 1 77 ? 6.322 3.564 2.168 1.00 95.12 77 GLN A N 1
ATOM 575 C CA . GLN A 1 77 ? 6.199 4.833 1.454 1.00 95.12 77 GLN A CA 1
ATOM 576 C C . GLN A 1 77 ? 5.068 5.709 2.018 1.00 95.12 77 GLN A C 1
ATOM 578 O O . GLN A 1 77 ? 5.201 6.933 2.073 1.00 95.12 77 GLN A O 1
ATOM 583 N N . ASN A 1 78 ? 3.970 5.093 2.469 1.00 95.81 78 ASN A N 1
ATOM 584 C CA . ASN A 1 78 ? 2.808 5.809 2.984 1.00 95.81 78 ASN A CA 1
ATOM 585 C C . ASN A 1 78 ? 3.122 6.448 4.338 1.00 95.81 78 ASN A C 1
ATOM 587 O O . ASN A 1 78 ? 2.888 7.641 4.512 1.00 95.81 78 ASN A O 1
ATOM 591 N N . ALA A 1 79 ? 3.713 5.696 5.269 1.00 94.44 79 ALA A N 1
ATOM 592 C CA . ALA A 1 79 ? 4.144 6.253 6.550 1.00 94.44 79 ALA A CA 1
ATOM 593 C C . ALA A 1 79 ? 5.318 7.234 6.399 1.00 94.44 79 ALA A C 1
ATOM 595 O O . ALA A 1 79 ? 5.438 8.166 7.194 1.00 94.44 79 ALA A O 1
ATOM 596 N N . HIS A 1 80 ? 6.172 7.064 5.382 1.00 95.06 80 HIS A N 1
ATOM 597 C CA . HIS A 1 80 ? 7.237 8.024 5.101 1.00 95.06 80 HIS A CA 1
ATOM 598 C C . HIS A 1 80 ? 6.682 9.384 4.664 1.00 95.06 80 HIS A C 1
ATOM 600 O O . HIS A 1 80 ? 7.065 10.417 5.212 1.00 95.06 80 HIS A O 1
ATOM 606 N N . ARG A 1 81 ? 5.777 9.387 3.676 1.00 94.06 81 ARG A N 1
ATOM 607 C CA . ARG A 1 81 ? 5.253 10.617 3.066 1.00 94.06 81 ARG A CA 1
ATOM 608 C C . ARG A 1 81 ? 4.098 11.235 3.866 1.00 94.06 81 ARG A C 1
ATOM 610 O O . ARG A 1 81 ? 3.962 12.452 3.873 1.00 94.06 81 ARG A O 1
ATOM 617 N N . ALA A 1 82 ? 3.306 10.437 4.584 1.00 91.75 82 ALA A N 1
ATOM 618 C CA . ALA A 1 82 ? 2.180 10.878 5.415 1.00 91.75 82 ALA A CA 1
ATOM 619 C C . ALA A 1 82 ? 2.305 10.362 6.861 1.00 91.75 82 ALA A C 1
ATOM 621 O O . ALA A 1 82 ? 1.464 9.620 7.364 1.00 91.75 82 ALA A O 1
ATOM 622 N N . SER A 1 83 ? 3.363 10.777 7.562 1.00 85.75 83 SER A N 1
ATOM 623 C CA . SER A 1 83 ? 3.731 10.254 8.891 1.00 85.75 83 SER A CA 1
ATOM 624 C C . SER A 1 83 ? 2.681 10.430 9.994 1.00 85.75 83 SER A C 1
ATOM 626 O O . SER A 1 83 ? 2.674 9.666 10.961 1.00 85.75 83 SER A O 1
ATOM 628 N N . LYS A 1 84 ? 1.786 11.417 9.865 1.00 86.12 84 LYS A N 1
ATOM 629 C CA . LYS A 1 84 ? 0.671 11.631 10.803 1.00 86.12 84 LYS A CA 1
ATOM 630 C C . LYS A 1 84 ? -0.503 10.685 10.551 1.00 86.12 84 LYS A C 1
ATOM 632 O O . LYS A 1 84 ? -1.183 10.314 11.501 1.00 86.12 84 LYS A O 1
ATOM 637 N N . SER A 1 85 ? -0.739 10.311 9.295 1.00 88.50 85 SER A N 1
ATOM 638 C CA . SER A 1 85 ? -1.862 9.466 8.895 1.00 88.50 85 SER A CA 1
ATOM 639 C C . SER A 1 85 ? -1.513 8.679 7.635 1.00 88.50 85 SER A C 1
ATOM 641 O O . SER A 1 85 ? -1.799 9.083 6.508 1.00 88.50 85 SER A O 1
ATOM 643 N N . ALA A 1 86 ? -0.891 7.515 7.826 1.00 93.69 86 ALA A N 1
ATOM 644 C CA . ALA A 1 86 ? -0.448 6.679 6.715 1.00 93.69 86 ALA A CA 1
ATOM 645 C C . ALA A 1 86 ? -1.616 6.161 5.856 1.00 93.69 86 ALA A C 1
ATOM 647 O O . ALA A 1 86 ? -1.395 5.797 4.706 1.00 93.69 86 ALA A O 1
ATOM 648 N N . LEU A 1 87 ? -2.846 6.103 6.385 1.00 94.81 87 LEU A N 1
ATOM 649 C CA . LEU A 1 87 ? -4.050 5.665 5.662 1.00 94.81 87 LEU A CA 1
ATOM 650 C C . LEU A 1 87 ? -4.811 6.807 4.979 1.00 94.81 87 LEU A C 1
ATOM 652 O O . LEU A 1 87 ? -5.658 6.535 4.131 1.00 94.81 87 LEU A O 1
ATOM 656 N N . GLU A 1 88 ? -4.498 8.069 5.278 1.00 95.25 88 GLU A N 1
ATOM 657 C CA . GLU A 1 88 ? -5.180 9.211 4.660 1.00 95.25 88 GLU A CA 1
ATOM 658 C C . GLU A 1 88 ? -5.187 9.167 3.120 1.00 95.25 88 GLU A C 1
ATOM 660 O O . GLU A 1 88 ? -6.255 9.379 2.543 1.00 95.25 88 GLU A O 1
ATOM 665 N N . PRO A 1 89 ? -4.083 8.823 2.424 1.00 96.94 89 PRO A N 1
ATOM 666 C CA . PRO A 1 89 ? -4.099 8.720 0.966 1.00 96.94 89 PRO A CA 1
ATOM 667 C C . PRO A 1 89 ? -5.110 7.703 0.429 1.00 96.94 89 PRO A C 1
ATOM 669 O O . PRO A 1 89 ? -5.723 7.937 -0.609 1.00 96.94 89 PRO A O 1
ATOM 672 N N . ALA A 1 90 ? -5.327 6.599 1.154 1.00 97.31 90 ALA A N 1
ATOM 673 C CA . ALA A 1 90 ? -6.309 5.588 0.781 1.00 97.31 90 ALA A CA 1
ATOM 674 C C . ALA A 1 90 ? -7.727 6.162 0.853 1.00 97.31 90 ALA A C 1
ATOM 676 O O . ALA A 1 90 ? -8.478 6.085 -0.114 1.00 97.31 90 ALA A O 1
ATOM 677 N N . PHE A 1 91 ? -8.069 6.803 1.971 1.00 95.62 91 PHE A N 1
ATOM 678 C CA . PHE A 1 91 ? -9.369 7.446 2.154 1.00 95.62 91 PHE A CA 1
ATOM 679 C C . PHE A 1 91 ? -9.600 8.591 1.168 1.00 95.62 91 PHE A C 1
ATOM 681 O O . PHE A 1 91 ? -10.699 8.728 0.630 1.00 95.62 91 PHE A O 1
ATOM 688 N N . ARG A 1 92 ? -8.552 9.367 0.866 1.00 96.00 92 ARG A N 1
ATOM 689 C CA . ARG A 1 92 ? -8.618 10.413 -0.152 1.00 96.00 92 ARG A CA 1
ATOM 690 C C . ARG A 1 92 ? -8.940 9.840 -1.527 1.00 96.00 92 ARG A C 1
ATOM 692 O O . ARG A 1 92 ? -9.816 10.366 -2.206 1.00 96.00 92 ARG A O 1
ATOM 699 N N . ALA A 1 93 ? -8.255 8.768 -1.919 1.00 96.94 93 ALA A N 1
ATOM 700 C CA . ALA A 1 93 ? -8.476 8.123 -3.206 1.00 96.94 93 ALA A CA 1
ATOM 701 C C . ALA A 1 93 ? -9.903 7.570 -3.345 1.00 96.94 93 ALA A C 1
ATOM 703 O O . ALA A 1 93 ? -10.515 7.732 -4.397 1.00 96.94 93 ALA A O 1
ATOM 704 N N . ILE A 1 94 ? -10.454 6.980 -2.277 1.00 96.44 94 ILE A N 1
ATOM 705 C CA . ILE A 1 94 ? -11.840 6.486 -2.265 1.00 96.44 94 ILE A CA 1
ATOM 706 C C . ILE A 1 94 ? -12.837 7.638 -2.411 1.00 96.44 94 ILE A C 1
ATOM 708 O O . ILE A 1 94 ? -13.744 7.564 -3.231 1.00 96.44 94 ILE A O 1
ATOM 712 N N . SER A 1 95 ? -12.661 8.721 -1.651 1.00 94.69 95 SER A N 1
ATOM 713 C CA . SER A 1 95 ? -13.550 9.890 -1.709 1.00 94.69 95 SER A CA 1
ATOM 714 C C . SER A 1 95 ? -13.611 10.487 -3.125 1.00 94.69 95 SER A C 1
ATOM 716 O O . SER A 1 95 ? -14.694 10.732 -3.655 1.00 94.69 95 SER A O 1
ATOM 718 N N . VAL A 1 96 ? -12.466 10.608 -3.804 1.00 93.50 96 VAL A N 1
ATOM 719 C CA . VAL A 1 96 ? -12.410 11.016 -5.219 1.00 93.50 96 VAL A CA 1
ATOM 720 C C . VAL A 1 96 ? -13.128 10.011 -6.129 1.00 93.50 96 VAL A C 1
ATOM 722 O O . VAL A 1 96 ? -13.920 10.427 -6.970 1.00 93.50 96 VAL A O 1
ATOM 725 N N . ALA A 1 97 ? -12.900 8.703 -5.956 1.00 91.88 97 ALA A N 1
ATOM 726 C CA . ALA A 1 97 ? -13.559 7.660 -6.750 1.00 91.88 97 ALA A CA 1
ATOM 727 C C . ALA A 1 97 ? -15.090 7.643 -6.569 1.00 91.88 97 ALA A C 1
ATOM 729 O O . ALA A 1 97 ? -15.818 7.308 -7.498 1.00 91.88 97 ALA A O 1
ATOM 730 N N . GLN A 1 98 ? -15.585 8.075 -5.407 1.00 90.56 98 GLN A N 1
ATOM 731 C CA . GLN A 1 98 ? -17.009 8.279 -5.118 1.00 90.56 98 GLN A CA 1
ATOM 732 C C . GLN A 1 98 ? -17.577 9.591 -5.702 1.00 90.56 98 GLN A C 1
ATOM 734 O O . GLN A 1 98 ? -18.712 9.959 -5.397 1.00 90.56 98 GLN A O 1
ATOM 739 N N . GLY A 1 99 ? -16.805 10.328 -6.508 1.00 89.00 99 GLY A N 1
ATOM 740 C CA . GLY A 1 99 ? -17.213 11.617 -7.072 1.00 89.00 99 GLY A CA 1
ATOM 741 C C . GLY A 1 99 ? -17.217 12.760 -6.053 1.00 89.00 99 GLY A C 1
ATOM 742 O O . GLY A 1 99 ? -17.865 13.780 -6.278 1.00 89.00 99 GLY A O 1
ATOM 743 N N . LYS A 1 100 ? -16.504 12.608 -4.930 1.00 86.38 100 LYS A N 1
ATOM 744 C CA . LYS A 1 100 ? -16.432 13.583 -3.832 1.00 86.38 100 LYS A CA 1
ATOM 745 C C . LYS A 1 100 ? -15.003 14.125 -3.657 1.00 86.38 100 LYS A C 1
ATOM 747 O O . LYS A 1 100 ? -14.428 14.008 -2.578 1.00 86.38 100 LYS A O 1
ATOM 752 N N . PRO A 1 101 ? -14.394 14.765 -4.674 1.00 80.38 101 PRO A N 1
ATOM 753 C CA . PRO A 1 101 ? -12.984 15.181 -4.626 1.00 80.38 101 PRO A CA 1
ATOM 754 C C . PRO A 1 101 ? -12.658 16.182 -3.501 1.00 80.38 101 PRO A C 1
ATOM 756 O O . PRO A 1 101 ? -11.511 16.287 -3.070 1.00 80.38 101 PRO A O 1
ATOM 759 N N . ASN A 1 102 ? -13.675 16.854 -2.955 1.00 77.56 102 ASN A N 1
ATOM 760 C CA . ASN A 1 102 ? -13.543 17.796 -1.843 1.00 77.56 102 ASN A CA 1
ATOM 761 C C . ASN A 1 102 ? -13.418 17.122 -0.461 1.00 77.56 102 ASN A C 1
ATOM 763 O O . ASN A 1 102 ? -13.423 17.808 0.558 1.00 77.56 102 ASN A O 1
ATOM 767 N N . GLY A 1 103 ? -13.278 15.791 -0.413 1.00 69.88 103 GLY A N 1
ATOM 768 C CA . GLY A 1 103 ? -12.911 15.044 0.793 1.00 69.88 103 GLY A CA 1
ATOM 769 C C . GLY A 1 103 ? -14.071 14.544 1.640 1.00 69.88 103 GLY A C 1
ATOM 770 O O . GLY A 1 103 ? -13.843 14.066 2.750 1.00 69.88 103 GLY A O 1
ATOM 771 N N . GLU A 1 104 ? -15.303 14.618 1.142 1.00 80.56 104 GLU A N 1
ATOM 772 C CA . GLU A 1 104 ? -16.421 13.953 1.800 1.00 80.56 104 GLU A CA 1
ATOM 773 C C . GLU A 1 104 ? -16.297 12.438 1.559 1.00 80.56 104 GLU A C 1
ATOM 775 O O . GLU A 1 104 ? -16.433 11.948 0.438 1.00 80.56 104 GLU A O 1
ATOM 780 N N . LEU A 1 105 ? -15.974 11.687 2.611 1.00 84.25 105 LEU A N 1
ATOM 781 C CA . LEU A 1 105 ? -15.849 10.231 2.578 1.00 84.25 105 LEU A CA 1
ATOM 782 C C . LEU A 1 105 ? -17.086 9.596 3.212 1.00 84.25 105 LEU A C 1
ATOM 784 O O . LEU A 1 105 ? -17.424 9.913 4.351 1.00 84.25 105 LEU A O 1
ATOM 788 N N . SER A 1 106 ? -17.705 8.635 2.524 1.00 84.38 106 SER A N 1
ATOM 789 C CA . SER A 1 106 ? -18.686 7.745 3.147 1.00 84.38 106 SER A CA 1
ATOM 790 C C . SER A 1 106 ? -18.332 6.292 2.866 1.00 84.38 106 SER A C 1
ATOM 792 O O . SER A 1 106 ? -18.349 5.847 1.724 1.00 84.38 106 SER A O 1
ATOM 794 N N . LEU A 1 107 ? -18.019 5.551 3.929 1.00 88.88 107 LEU A N 1
ATOM 795 C CA . LEU A 1 107 ? -17.792 4.101 3.893 1.00 88.88 107 LEU A CA 1
ATOM 796 C C . LEU A 1 107 ? -18.920 3.328 4.589 1.00 88.88 107 LEU A C 1
ATOM 798 O O . LEU A 1 107 ? -18.806 2.124 4.791 1.00 88.88 107 LEU A O 1
ATOM 802 N N . ALA A 1 108 ? -20.006 4.005 4.981 1.00 86.88 108 ALA A N 1
ATOM 803 C CA . ALA A 1 108 ? -21.091 3.388 5.743 1.00 86.88 108 ALA A CA 1
ATOM 804 C C . ALA A 1 108 ? -21.729 2.212 4.984 1.00 86.88 108 ALA A C 1
ATOM 806 O O . ALA A 1 108 ? -21.995 1.173 5.576 1.00 86.88 108 ALA A O 1
ATOM 807 N N . GLN A 1 109 ? -21.898 2.361 3.668 1.00 86.88 109 GLN A N 1
ATOM 808 C CA . GLN A 1 109 ? -22.467 1.332 2.792 1.00 86.88 109 GLN A CA 1
ATOM 809 C C . GLN A 1 109 ? -21.520 0.151 2.544 1.00 86.88 109 GLN A C 1
ATOM 811 O O . GLN A 1 109 ? -21.970 -0.910 2.129 1.00 86.88 109 GLN A O 1
ATOM 816 N N . GLU A 1 110 ? -20.222 0.314 2.811 1.00 91.56 110 GLU A N 1
ATOM 817 C CA . GLU A 1 110 ? -19.252 -0.768 2.646 1.00 91.56 110 GLU A CA 1
ATOM 818 C C . GLU A 1 110 ? -19.297 -1.758 3.817 1.00 91.56 110 GLU A C 1
ATOM 820 O O . GLU A 1 110 ? -18.791 -2.865 3.687 1.00 91.56 110 GLU A O 1
ATOM 825 N N . GLU A 1 111 ? -19.883 -1.386 4.963 1.00 93.44 111 GLU A N 1
ATOM 826 C CA . GLU A 1 111 ? -20.037 -2.240 6.156 1.00 93.44 111 GLU A CA 1
ATOM 827 C C . GLU A 1 111 ? -18.741 -2.926 6.634 1.00 93.44 111 GLU A C 1
ATOM 829 O O . GLU A 1 111 ? -18.775 -4.024 7.190 1.00 93.44 111 GLU A O 1
ATOM 834 N N . LEU A 1 112 ? -17.594 -2.272 6.429 1.00 97.19 112 LEU A N 1
ATOM 835 C CA . LEU A 1 112 ? -16.263 -2.831 6.677 1.00 97.19 112 LEU A CA 1
ATOM 836 C C . LEU A 1 112 ? -16.085 -3.297 8.127 1.00 97.19 112 LEU A C 1
ATOM 838 O O . LEU A 1 112 ? -16.372 -2.552 9.066 1.00 97.19 112 LEU A O 1
ATOM 842 N N . ASP A 1 113 ? -15.510 -4.481 8.308 1.00 98.00 113 ASP A N 1
ATOM 843 C CA . ASP A 1 113 ? -15.092 -4.968 9.624 1.00 98.00 113 ASP A CA 1
ATOM 844 C C . ASP A 1 113 ? -13.633 -4.594 9.895 1.00 98.00 113 ASP A C 1
ATOM 846 O O . ASP A 1 113 ? -13.285 -4.200 11.008 1.00 98.00 113 ASP A O 1
ATOM 850 N N . ILE A 1 114 ? -12.773 -4.675 8.871 1.00 98.25 114 ILE A N 1
ATOM 851 C CA . ILE A 1 114 ? -11.330 -4.438 8.999 1.00 98.25 114 ILE A CA 1
ATOM 852 C C . ILE A 1 114 ? -10.827 -3.520 7.881 1.00 98.25 114 ILE A C 1
ATOM 854 O O . ILE A 1 114 ? -11.003 -3.809 6.700 1.00 98.25 114 ILE A O 1
ATOM 858 N N . VAL A 1 115 ? -10.119 -2.451 8.247 1.00 98.19 115 VAL A N 1
ATOM 859 C CA . VAL A 1 115 ? -9.331 -1.610 7.331 1.00 98.19 115 VAL A CA 1
ATOM 860 C C . VAL A 1 115 ? -7.856 -1.872 7.586 1.00 98.19 115 VAL A C 1
ATOM 862 O O . VAL A 1 115 ? -7.391 -1.733 8.716 1.00 98.19 115 VAL A O 1
ATOM 865 N N . THR A 1 116 ? -7.093 -2.254 6.563 1.00 97.94 116 THR A N 1
ATOM 866 C CA . THR A 1 116 ? -5.676 -2.577 6.755 1.00 97.94 116 THR A CA 1
ATOM 867 C C . THR A 1 116 ? -4.821 -2.438 5.495 1.00 97.94 116 THR A C 1
ATOM 869 O O . THR A 1 116 ? -5.307 -2.218 4.387 1.00 97.94 116 THR A O 1
ATOM 872 N N . ASP A 1 117 ? -3.514 -2.607 5.670 1.00 97.69 117 ASP A N 1
ATOM 873 C CA . ASP A 1 117 ? -2.547 -2.791 4.595 1.00 97.69 117 ASP A CA 1
ATOM 874 C C . ASP A 1 117 ? -2.236 -4.280 4.400 1.00 97.69 117 ASP A C 1
ATOM 876 O O . ASP A 1 117 ? -2.095 -5.039 5.366 1.00 97.69 117 ASP A O 1
ATOM 880 N N . ARG A 1 118 ? -1.973 -4.692 3.155 1.00 96.88 118 ARG A N 1
ATOM 881 C CA . ARG A 1 118 ? -1.504 -6.053 2.815 1.00 96.88 118 ARG A CA 1
ATOM 882 C C . ARG A 1 118 ? -0.283 -6.480 3.635 1.00 96.88 118 ARG A C 1
ATOM 884 O O . ARG A 1 118 ? -0.097 -7.664 3.915 1.00 96.88 118 ARG A O 1
ATOM 891 N N . ASN A 1 119 ? 0.558 -5.534 4.055 1.00 95.00 119 ASN A N 1
ATOM 892 C CA . ASN A 1 119 ? 1.718 -5.813 4.902 1.00 95.00 119 ASN A CA 1
ATOM 893 C C . ASN A 1 119 ? 1.333 -6.366 6.288 1.00 95.00 119 ASN A C 1
ATOM 895 O O . ASN A 1 119 ? 1.967 -7.318 6.746 1.00 95.00 119 ASN A O 1
ATOM 899 N N . ASN A 1 120 ? 0.285 -5.830 6.921 1.00 96.38 120 ASN A N 1
ATOM 900 C CA . ASN A 1 120 ? -0.183 -6.300 8.228 1.00 96.38 120 ASN A CA 1
ATOM 901 C C . ASN A 1 120 ? -0.714 -7.731 8.130 1.00 96.38 120 ASN A C 1
ATOM 903 O O . ASN A 1 120 ? -0.334 -8.582 8.931 1.00 96.38 120 ASN A O 1
ATOM 907 N N . LEU A 1 121 ? -1.472 -8.043 7.074 1.00 95.31 121 LEU A N 1
ATOM 908 C CA . LEU A 1 121 ? -1.913 -9.414 6.799 1.00 95.31 121 LEU A CA 1
ATOM 909 C C . LEU A 1 121 ? -0.725 -10.364 6.587 1.00 95.31 121 LEU A C 1
ATOM 911 O O . LEU A 1 121 ? -0.706 -11.464 7.132 1.00 95.31 121 LEU A O 1
ATOM 915 N N . ARG A 1 122 ? 0.329 -9.928 5.881 1.00 91.88 122 ARG A N 1
ATOM 916 C CA . ARG A 1 122 ? 1.569 -10.714 5.743 1.00 91.88 122 ARG A CA 1
ATOM 917 C C . ARG A 1 122 ? 2.291 -10.917 7.078 1.00 91.88 122 ARG A C 1
ATOM 919 O O . ARG A 1 122 ? 2.893 -11.971 7.265 1.00 91.88 122 ARG A O 1
ATOM 926 N N . LYS A 1 123 ? 2.292 -9.925 7.977 1.00 91.00 123 LYS A N 1
ATOM 927 C CA . LYS A 1 123 ? 2.868 -10.038 9.331 1.00 91.00 123 LYS A CA 1
ATOM 928 C C . LYS A 1 123 ? 2.116 -11.096 10.148 1.00 91.00 123 LYS A C 1
ATOM 930 O O . LYS A 1 123 ? 2.750 -12.017 10.659 1.00 91.00 123 LYS A O 1
ATOM 935 N N . LEU A 1 124 ? 0.785 -11.027 10.163 1.00 89.94 124 LEU A N 1
ATOM 936 C CA . LEU A 1 124 ? -0.080 -11.995 10.845 1.00 89.94 124 LEU A CA 1
ATOM 937 C C . LEU A 1 124 ? 0.056 -13.409 10.261 1.00 89.94 124 LEU A C 1
ATOM 939 O O . LEU A 1 124 ? 0.227 -14.368 11.009 1.00 89.94 124 LEU A O 1
ATOM 943 N N . LEU A 1 125 ? 0.075 -13.546 8.931 1.00 86.38 125 LEU A N 1
ATOM 944 C CA . LEU A 1 125 ? 0.260 -14.842 8.278 1.00 86.38 125 LEU A CA 1
ATOM 945 C C . LEU A 1 125 ? 1.608 -15.471 8.651 1.00 86.38 125 LEU A C 1
ATOM 947 O O . LEU A 1 125 ? 1.661 -16.637 9.030 1.00 86.38 125 LEU A O 1
ATOM 951 N N . ARG A 1 126 ? 2.701 -14.692 8.620 1.00 83.00 126 ARG A N 1
ATOM 952 C CA . ARG A 1 126 ? 4.019 -15.179 9.062 1.00 83.00 126 ARG A CA 1
ATOM 953 C C . ARG A 1 126 ? 4.007 -15.621 10.521 1.00 83.00 126 ARG A C 1
ATOM 955 O O . ARG A 1 126 ? 4.601 -16.647 10.826 1.00 83.00 126 ARG A O 1
ATOM 962 N N . PHE A 1 127 ? 3.345 -14.874 11.403 1.00 82.00 127 PHE A N 1
ATOM 963 C CA . PHE A 1 127 ? 3.225 -15.231 12.815 1.00 82.00 127 PHE A CA 1
ATOM 964 C C . PHE A 1 127 ? 2.546 -16.588 13.013 1.00 82.00 127 PHE A C 1
ATOM 966 O O . PHE A 1 127 ? 3.082 -17.436 13.730 1.00 82.00 127 PHE A O 1
ATOM 973 N N . VAL A 1 128 ? 1.419 -16.818 12.334 1.00 80.06 128 VAL A N 1
ATOM 974 C CA . VAL A 1 128 ? 0.687 -18.090 12.408 1.00 80.06 128 VAL A CA 1
ATOM 975 C C . VAL A 1 128 ? 1.500 -19.226 11.785 1.00 80.06 128 VAL A C 1
ATOM 977 O O . VAL A 1 128 ? 1.616 -20.286 12.390 1.00 80.06 128 VAL A O 1
ATOM 980 N N . CYS A 1 129 ? 2.139 -19.019 10.630 1.00 76.94 129 CYS A N 1
ATOM 981 C CA . CYS A 1 129 ? 2.961 -20.053 9.989 1.00 76.94 129 CYS A CA 1
ATOM 982 C C . CYS A 1 129 ? 4.239 -20.391 10.775 1.00 76.94 129 CYS A C 1
ATOM 984 O O . CYS A 1 129 ? 4.689 -21.532 10.752 1.00 76.94 129 CYS A O 1
ATOM 986 N N . ALA A 1 130 ? 4.848 -19.423 11.463 1.00 72.56 130 ALA A N 1
ATOM 987 C CA . ALA A 1 130 ? 6.072 -19.649 12.232 1.00 72.56 130 ALA A CA 1
ATOM 988 C C . ALA A 1 130 ? 5.810 -20.331 13.584 1.00 72.56 130 ALA A C 1
ATOM 990 O O . ALA A 1 130 ? 6.657 -21.083 14.066 1.00 72.56 130 ALA A O 1
ATOM 991 N N . ASN A 1 131 ? 4.650 -20.073 14.197 1.00 69.69 131 ASN A N 1
ATOM 992 C CA . ASN A 1 131 ? 4.349 -20.529 15.555 1.00 69.69 131 ASN A CA 1
ATOM 993 C C . ASN A 1 131 ? 3.236 -21.588 15.635 1.00 69.69 131 ASN A C 1
ATOM 995 O O . ASN A 1 131 ? 3.099 -22.231 16.678 1.00 69.69 131 ASN A O 1
ATOM 999 N N . GLY A 1 132 ? 2.481 -21.801 14.555 1.00 63.72 132 GLY A N 1
ATOM 1000 C CA . GLY A 1 132 ? 1.421 -22.806 14.443 1.00 63.72 132 GLY A CA 1
ATOM 1001 C C . GLY A 1 132 ? 1.946 -24.237 14.261 1.00 63.72 132 GLY A C 1
ATOM 1002 O O . GLY A 1 132 ? 3.139 -24.474 14.422 1.00 63.72 132 GLY A O 1
ATOM 1003 N N . PRO A 1 133 ? 1.084 -25.214 13.940 1.00 55.06 133 PRO A N 1
ATOM 1004 C CA . PRO A 1 133 ? 1.479 -26.622 13.809 1.00 55.06 133 PRO A CA 1
ATOM 1005 C C . PRO A 1 133 ? 2.336 -26.916 12.561 1.00 55.06 133 PRO A C 1
ATOM 1007 O O . PRO A 1 133 ? 3.182 -27.802 12.601 1.00 55.06 133 PRO A O 1
ATOM 1010 N N . ASN A 1 134 ? 2.197 -26.130 11.486 1.00 57.84 134 ASN A N 1
ATOM 1011 C CA . ASN A 1 134 ? 2.978 -26.260 10.245 1.00 57.84 134 ASN A CA 1
ATOM 1012 C C . ASN A 1 134 ? 4.230 -25.363 10.255 1.00 57.84 134 ASN A C 1
ATOM 1014 O O . ASN A 1 134 ? 4.444 -24.575 9.330 1.00 57.84 134 ASN A O 1
ATOM 1018 N N . ARG A 1 135 ? 5.027 -25.423 11.330 1.00 62.84 135 ARG A N 1
ATOM 1019 C CA . ARG A 1 135 ? 6.189 -24.533 11.504 1.00 62.84 135 ARG A CA 1
ATOM 1020 C C . ARG A 1 135 ? 7.171 -24.688 10.354 1.00 62.84 135 ARG A C 1
ATOM 1022 O O . ARG A 1 135 ? 7.714 -25.768 10.135 1.00 62.84 135 ARG A O 1
ATOM 1029 N N . VAL A 1 136 ? 7.468 -23.587 9.670 1.00 59.81 136 VAL A N 1
ATOM 1030 C CA . VAL A 1 136 ? 8.560 -23.556 8.692 1.00 59.81 136 VAL A CA 1
ATOM 1031 C C . VAL A 1 136 ? 9.891 -23.409 9.455 1.00 59.81 136 VAL A C 1
ATOM 1033 O O . VAL A 1 136 ? 10.042 -22.441 10.202 1.00 59.81 136 VAL A O 1
ATOM 1036 N N . PRO A 1 137 ? 10.870 -24.325 9.293 1.00 53.25 137 PRO A N 1
ATOM 1037 C CA . PRO A 1 137 ? 12.094 -24.351 10.110 1.00 53.25 137 PRO A CA 1
ATOM 1038 C C . PRO A 1 137 ? 12.991 -23.112 9.970 1.00 53.25 137 PRO A C 1
ATOM 1040 O O . PRO A 1 137 ? 13.737 -22.770 10.886 1.00 53.25 137 PRO A O 1
ATOM 1043 N N . ASN A 1 138 ? 12.927 -22.424 8.827 1.00 54.31 138 ASN A N 1
ATOM 1044 C CA . ASN A 1 138 ? 13.805 -21.297 8.521 1.00 54.31 138 ASN A CA 1
ATOM 1045 C C . ASN A 1 138 ? 13.222 -19.981 9.036 1.00 54.31 138 ASN A C 1
ATOM 1047 O O . ASN A 1 138 ? 12.486 -19.280 8.339 1.00 54.31 138 ASN A O 1
ATOM 1051 N N . ARG A 1 139 ? 13.597 -19.636 10.269 1.00 54.44 139 ARG A N 1
ATOM 1052 C CA . ARG A 1 139 ? 13.313 -18.330 10.868 1.00 54.44 139 ARG A CA 1
ATOM 1053 C C . ARG A 1 139 ? 14.052 -17.237 10.093 1.00 54.44 139 ARG A C 1
ATOM 1055 O O . ARG A 1 139 ? 15.278 -17.170 10.108 1.00 54.44 139 ARG A O 1
ATOM 1062 N N . GLY A 1 140 ? 13.308 -16.362 9.422 1.00 52.53 140 GLY A N 1
ATOM 1063 C CA . GLY A 1 140 ? 13.840 -15.056 9.036 1.00 52.53 140 GLY A CA 1
ATOM 1064 C C . GLY A 1 140 ? 14.164 -14.225 10.285 1.00 52.53 140 GLY A C 1
ATOM 1065 O O . GLY A 1 140 ? 13.623 -14.476 11.356 1.00 52.53 140 GLY A O 1
ATOM 1066 N N . ARG A 1 141 ? 15.027 -13.210 10.159 1.00 54.00 141 ARG A N 1
ATOM 1067 C CA . ARG A 1 141 ? 15.480 -12.365 11.287 1.00 54.00 141 ARG A CA 1
ATOM 1068 C C . ARG A 1 141 ? 14.377 -11.525 11.968 1.00 54.00 141 ARG A C 1
ATOM 1070 O O . ARG A 1 141 ? 14.622 -10.998 13.045 1.00 54.00 141 ARG A O 1
ATOM 1077 N N . ASN A 1 142 ? 13.171 -11.432 11.399 1.00 56.91 142 ASN A N 1
ATOM 1078 C CA . ASN A 1 142 ? 12.055 -10.653 11.955 1.00 56.91 142 ASN A CA 1
ATOM 1079 C C . ASN A 1 142 ? 11.097 -11.531 12.771 1.00 56.91 142 ASN A C 1
ATOM 1081 O O . ASN A 1 142 ? 10.070 -11.980 12.258 1.00 56.91 142 ASN A O 1
ATOM 1085 N N . ASN A 1 143 ? 11.441 -11.760 14.042 1.00 66.50 143 ASN A N 1
ATOM 1086 C CA . ASN A 1 143 ? 10.623 -12.537 14.983 1.00 66.50 143 ASN A CA 1
ATOM 1087 C C . ASN A 1 143 ? 9.558 -11.703 15.718 1.00 66.50 143 ASN A C 1
ATOM 1089 O O . ASN A 1 143 ? 8.672 -12.278 16.343 1.00 66.50 143 ASN A O 1
ATOM 1093 N N . SER A 1 144 ? 9.628 -10.375 15.647 1.00 82.00 144 SER A N 1
ATOM 1094 C CA . SER A 1 144 ? 8.640 -9.462 16.223 1.00 82.00 144 SER A CA 1
ATOM 1095 C C . SER A 1 144 ? 8.067 -8.548 15.144 1.00 82.00 144 SER A C 1
ATOM 1097 O O . SER A 1 144 ? 8.689 -8.271 14.116 1.00 82.00 144 SER A O 1
ATOM 1099 N N . PHE A 1 145 ? 6.834 -8.107 15.358 1.00 90.00 145 PHE A N 1
ATOM 1100 C CA . PHE A 1 145 ? 6.177 -7.098 14.543 1.00 90.00 145 PHE A CA 1
ATOM 1101 C C . PHE A 1 145 ? 5.172 -6.345 15.410 1.00 90.00 145 PHE A C 1
ATOM 1103 O O . PHE A 1 145 ? 4.733 -6.845 16.444 1.00 90.00 145 PHE A O 1
ATOM 1110 N N . ARG A 1 146 ? 4.790 -5.154 14.956 1.00 91.38 146 ARG A N 1
ATOM 1111 C CA . ARG A 1 146 ? 3.750 -4.336 15.571 1.00 91.38 146 ARG A CA 1
ATOM 1112 C C . ARG A 1 146 ? 2.717 -3.957 14.515 1.00 91.38 146 ARG A C 1
ATOM 1114 O O . ARG A 1 146 ? 3.068 -3.676 13.366 1.00 91.38 146 ARG A O 1
ATOM 1121 N N . VAL A 1 147 ? 1.454 -3.974 14.918 1.00 93.25 147 VAL A N 1
ATOM 1122 C CA . VAL A 1 147 ? 0.318 -3.418 14.180 1.00 93.25 147 VAL A CA 1
ATOM 1123 C C . VAL A 1 147 ? -0.421 -2.533 15.168 1.00 93.25 147 VAL A C 1
ATOM 1125 O O . VAL A 1 147 ? -0.774 -2.996 16.250 1.00 93.25 147 VAL A O 1
ATOM 1128 N N . ASP A 1 148 ? -0.618 -1.270 14.816 1.00 93.00 148 ASP A N 1
ATOM 1129 C CA . ASP A 1 148 ? -1.419 -0.363 15.631 1.00 93.00 148 ASP A CA 1
ATOM 1130 C C . ASP A 1 148 ? -2.894 -0.573 15.277 1.00 93.00 148 ASP A C 1
ATOM 1132 O O . ASP A 1 148 ? -3.249 -0.557 14.099 1.00 93.00 148 ASP A O 1
ATOM 1136 N N . ALA A 1 149 ? -3.754 -0.773 16.276 1.00 92.19 149 ALA A N 1
ATOM 1137 C CA . ALA A 1 149 ? -5.180 -1.016 16.077 1.00 92.19 149 ALA A CA 1
ATOM 1138 C C . ALA A 1 149 ? -6.020 0.078 16.743 1.00 92.19 149 ALA A C 1
ATOM 1140 O O . ALA A 1 149 ? -5.775 0.443 17.892 1.00 92.19 149 ALA A O 1
ATOM 1141 N N . GLN A 1 150 ? -7.020 0.587 16.025 1.00 91.44 150 GLN A N 1
ATOM 1142 C CA . GLN A 1 150 ? -7.988 1.559 16.531 1.00 91.44 150 GLN A CA 1
ATOM 1143 C C . GLN A 1 150 ? -9.403 1.125 16.152 1.00 91.44 150 GLN A C 1
ATOM 1145 O O . GLN A 1 150 ? -9.630 0.665 15.034 1.00 91.44 150 GLN A O 1
ATOM 1150 N N . LEU A 1 151 ? -10.355 1.283 17.071 1.00 93.00 151 LEU A N 1
ATOM 1151 C CA . LEU A 1 151 ? -11.772 1.134 16.756 1.00 93.00 151 LEU A CA 1
ATOM 1152 C C . LEU A 1 151 ? -12.270 2.436 16.120 1.00 93.00 151 LEU A C 1
ATOM 1154 O O . LEU A 1 151 ? -12.066 3.518 16.673 1.00 93.00 151 LEU A O 1
ATOM 1158 N N . ALA A 1 152 ? -12.890 2.339 14.949 1.00 91.44 152 ALA A N 1
ATOM 1159 C CA . ALA A 1 152 ? -13.454 3.491 14.263 1.00 91.44 152 ALA A CA 1
ATOM 1160 C C . ALA A 1 152 ? -14.676 4.054 15.024 1.00 91.44 152 ALA A C 1
ATOM 1162 O O . ALA A 1 152 ? -15.339 3.315 15.756 1.00 91.44 152 ALA A O 1
ATOM 1163 N N . PRO A 1 153 ? -15.051 5.333 14.808 1.00 90.31 153 PRO A N 1
ATOM 1164 C CA . PRO A 1 153 ? -16.183 5.969 15.497 1.00 90.31 153 PRO A CA 1
ATOM 1165 C C . PRO A 1 153 ? -17.545 5.281 15.313 1.00 90.31 153 PRO A C 1
ATOM 1167 O O . PRO A 1 153 ? -18.474 5.550 16.066 1.00 90.31 153 PRO A O 1
ATOM 1170 N N . ASN A 1 154 ? -17.680 4.391 14.324 1.00 90.81 154 ASN A N 1
ATOM 1171 C CA . ASN A 1 154 ? -18.884 3.583 14.121 1.00 90.81 154 ASN A CA 1
ATOM 1172 C C . ASN A 1 154 ? -19.016 2.409 15.113 1.00 90.81 154 ASN A C 1
ATOM 1174 O O . ASN A 1 154 ? -19.957 1.631 14.991 1.00 90.81 154 ASN A O 1
ATOM 1178 N N . ASN A 1 155 ? -18.079 2.258 16.058 1.00 92.06 155 ASN A N 1
ATOM 1179 C CA . ASN A 1 155 ? -18.032 1.194 17.066 1.00 92.06 155 ASN A CA 1
ATOM 1180 C C . ASN A 1 155 ? -18.013 -0.236 16.493 1.00 92.06 155 ASN A C 1
ATOM 1182 O O . ASN A 1 155 ? -18.347 -1.185 17.200 1.00 92.06 155 ASN A O 1
ATOM 1186 N N . LYS A 1 156 ? -17.612 -0.401 15.226 1.00 93.81 156 LYS A N 1
ATOM 1187 C CA . LYS A 1 156 ? -17.579 -1.699 14.534 1.00 93.81 156 LYS A CA 1
ATOM 1188 C C . LYS A 1 156 ? -16.234 -1.961 13.866 1.00 93.81 156 LYS A C 1
ATOM 1190 O O . LYS A 1 156 ? -15.631 -3.008 14.073 1.00 93.81 156 LYS A O 1
ATOM 1195 N N . THR A 1 157 ? -15.767 -1.022 13.049 1.00 96.75 157 THR A N 1
ATOM 1196 C CA . THR A 1 157 ? -14.630 -1.256 12.157 1.00 96.75 157 THR A CA 1
ATOM 1197 C C . THR A 1 157 ? -13.310 -1.142 12.910 1.00 96.75 157 THR A C 1
ATOM 1199 O O . THR A 1 157 ? -13.027 -0.111 13.521 1.00 96.75 157 THR A O 1
ATOM 1202 N N . LEU A 1 158 ? -12.462 -2.163 12.812 1.00 96.62 158 LEU A N 1
ATOM 1203 C CA . LEU A 1 158 ? -11.086 -2.111 13.293 1.00 96.62 158 LEU A CA 1
ATOM 1204 C C . LEU A 1 158 ? -10.158 -1.583 12.200 1.00 96.62 158 LEU A C 1
ATOM 1206 O O . LEU A 1 158 ? -10.091 -2.115 11.093 1.00 96.62 158 LEU A O 1
ATOM 1210 N N . VAL A 1 159 ? -9.400 -0.543 12.525 1.00 95.88 159 VAL A N 1
ATOM 1211 C CA . VAL A 1 159 ? -8.400 0.059 11.645 1.00 95.88 159 VAL A CA 1
ATOM 1212 C C . VAL A 1 159 ? -7.018 -0.390 12.093 1.00 95.88 159 VAL A C 1
ATOM 1214 O O . VAL A 1 159 ? -6.538 -0.005 13.158 1.00 95.88 159 VAL A O 1
ATOM 1217 N N . PHE A 1 160 ? -6.374 -1.209 11.270 1.00 96.31 160 PHE A N 1
ATOM 1218 C CA . PHE A 1 160 ? -5.027 -1.725 11.483 1.00 96.31 160 PHE A CA 1
ATOM 1219 C C . PHE A 1 160 ? -4.021 -0.900 10.687 1.00 96.31 160 PHE A C 1
ATOM 1221 O O . PHE A 1 160 ? -3.846 -1.098 9.481 1.00 96.31 160 PHE A O 1
ATOM 1228 N N . THR A 1 161 ? -3.317 -0.015 11.383 1.00 94.50 161 THR A N 1
ATOM 1229 C CA . THR A 1 161 ? -2.254 0.810 10.817 1.00 94.50 161 THR A CA 1
ATOM 1230 C C . THR A 1 161 ? -0.924 0.073 10.885 1.00 94.50 161 THR A C 1
ATOM 1232 O O . THR A 1 161 ? -0.518 -0.463 11.920 1.00 94.50 161 THR A O 1
ATOM 1235 N N . ARG A 1 162 ? -0.235 0.023 9.742 1.00 94.12 162 ARG A N 1
ATOM 1236 C CA . ARG A 1 162 ? 1.106 -0.545 9.640 1.00 94.12 162 ARG A CA 1
ATOM 1237 C C . ARG A 1 162 ? 2.083 0.228 10.526 1.00 94.12 162 ARG A C 1
ATOM 1239 O O . ARG A 1 162 ? 2.145 1.452 10.472 1.00 94.12 162 ARG A O 1
ATOM 1246 N N . PHE A 1 163 ? 2.877 -0.508 11.299 1.00 92.00 163 PHE A N 1
ATOM 1247 C CA . PHE A 1 163 ? 4.009 0.040 12.037 1.00 92.00 163 PHE A CA 1
ATOM 1248 C C . PHE A 1 163 ? 5.296 -0.664 11.613 1.00 92.00 163 PHE A C 1
ATOM 1250 O O . PHE A 1 163 ? 5.379 -1.895 11.667 1.00 92.00 163 PHE A O 1
ATOM 1257 N N . ASP A 1 164 ? 6.299 0.119 11.233 1.00 91.31 164 ASP A N 1
ATOM 1258 C CA . ASP A 1 164 ? 7.689 -0.308 11.104 1.00 91.31 164 ASP A CA 1
ATOM 1259 C C . ASP A 1 164 ? 8.585 0.731 11.780 1.00 91.31 164 ASP A C 1
ATOM 1261 O O . ASP A 1 164 ? 8.298 1.928 11.743 1.00 91.31 164 ASP A O 1
ATOM 1265 N N . GLU A 1 165 ? 9.670 0.270 12.400 1.00 89.50 165 GLU A N 1
ATOM 1266 C CA . GLU A 1 165 ? 10.627 1.141 13.099 1.00 89.50 165 GLU A CA 1
ATOM 1267 C C . GLU A 1 165 ? 11.265 2.163 12.155 1.00 89.50 165 GLU A C 1
ATOM 1269 O O . GLU A 1 165 ? 11.508 3.307 12.531 1.00 89.50 165 GLU A O 1
ATOM 1274 N N . ASN A 1 166 ? 11.497 1.745 10.910 1.00 92.12 166 ASN A N 1
ATOM 1275 C CA . ASN A 1 166 ? 12.058 2.566 9.854 1.00 92.12 166 ASN A CA 1
ATOM 1276 C C . ASN A 1 166 ? 11.116 2.566 8.653 1.00 92.12 166 ASN A C 1
ATOM 1278 O O . ASN A 1 166 ? 10.570 1.530 8.272 1.00 92.12 166 ASN A O 1
ATOM 1282 N N . THR A 1 167 ? 10.968 3.726 8.017 1.00 93.12 167 THR A N 1
ATOM 1283 C CA . THR A 1 167 ? 10.177 3.875 6.786 1.00 93.12 167 THR A CA 1
ATOM 1284 C C . THR A 1 167 ? 11.035 3.825 5.522 1.00 93.12 167 THR A C 1
ATOM 1286 O O . THR A 1 167 ? 10.499 3.651 4.428 1.00 93.12 167 THR A O 1
ATOM 1289 N N . ILE A 1 168 ? 12.363 3.911 5.666 1.00 94.69 168 ILE A N 1
ATOM 1290 C CA . ILE A 1 168 ? 13.357 3.792 4.593 1.00 94.69 168 ILE A CA 1
ATOM 1291 C C . ILE A 1 168 ? 14.414 2.767 5.003 1.00 94.69 168 ILE A C 1
ATOM 1293 O O . ILE A 1 168 ? 14.948 2.839 6.111 1.00 94.69 168 ILE A O 1
ATOM 1297 N N . ASP A 1 169 ? 14.768 1.872 4.087 1.00 92.50 169 ASP A N 1
ATOM 1298 C CA . ASP A 1 169 ? 15.946 1.024 4.197 1.00 92.50 169 ASP A CA 1
ATOM 1299 C C . ASP A 1 169 ? 17.168 1.734 3.598 1.00 92.50 169 ASP A C 1
ATOM 1301 O O . ASP A 1 169 ? 17.287 1.920 2.385 1.00 92.50 169 ASP A O 1
ATOM 1305 N N . ARG A 1 170 ? 18.100 2.115 4.475 1.00 92.94 170 ARG A N 1
ATOM 1306 C CA . ARG A 1 170 ? 19.375 2.764 4.131 1.00 92.94 170 ARG A CA 1
ATOM 1307 C C . ARG A 1 170 ? 20.568 1.810 4.173 1.00 92.94 170 ARG A C 1
ATOM 1309 O O . ARG A 1 170 ? 21.706 2.271 4.168 1.00 92.94 170 ARG A O 1
ATOM 1316 N N . SER A 1 171 ? 20.335 0.501 4.251 1.00 88.06 171 SER A N 1
ATOM 1317 C CA . SER A 1 171 ? 21.421 -0.475 4.239 1.00 88.06 171 SER A CA 1
ATOM 1318 C C . SER A 1 171 ? 22.266 -0.342 2.964 1.00 88.06 171 SER A C 1
ATOM 1320 O O . SER A 1 171 ? 21.758 -0.005 1.895 1.00 88.06 171 SER A O 1
ATOM 1322 N N . THR A 1 172 ? 23.575 -0.554 3.093 1.00 86.38 172 THR A N 1
ATOM 1323 C CA . THR A 1 172 ? 24.566 -0.384 2.012 1.00 86.38 172 THR A CA 1
ATOM 1324 C C . THR A 1 172 ? 25.016 -1.710 1.393 1.00 86.38 172 THR A C 1
ATOM 1326 O O . THR A 1 172 ? 25.828 -1.717 0.473 1.00 86.38 172 THR A O 1
ATOM 1329 N N . GLY A 1 173 ? 24.520 -2.838 1.910 1.00 87.19 173 GLY A N 1
ATOM 1330 C CA . GLY A 1 173 ? 24.844 -4.173 1.411 1.00 87.19 173 GLY A CA 1
ATOM 1331 C C . GLY A 1 173 ? 24.085 -4.540 0.136 1.00 87.19 173 GLY A C 1
ATOM 1332 O O . GLY A 1 173 ? 23.255 -3.783 -0.358 1.00 87.19 173 GLY A O 1
ATOM 1333 N N . PHE A 1 174 ? 24.347 -5.741 -0.379 1.00 89.88 174 PHE A N 1
ATOM 1334 C CA . PHE A 1 174 ? 23.602 -6.300 -1.507 1.00 89.88 174 PHE A CA 1
ATOM 1335 C C . PHE A 1 174 ? 22.113 -6.464 -1.159 1.00 89.88 174 PHE A C 1
ATOM 1337 O O . PHE A 1 174 ? 21.778 -7.166 -0.202 1.00 89.88 174 PHE A O 1
ATOM 1344 N N . LYS A 1 175 ? 21.233 -5.842 -1.955 1.00 86.56 175 LYS A N 1
ATOM 1345 C CA . LYS A 1 175 ? 19.777 -5.804 -1.721 1.00 86.56 175 LYS A CA 1
ATOM 1346 C C . LYS A 1 175 ? 18.956 -6.735 -2.615 1.00 86.56 175 LYS A C 1
ATOM 1348 O O . LYS A 1 175 ? 17.782 -6.955 -2.337 1.00 86.56 175 LYS A O 1
ATOM 1353 N N . GLY A 1 176 ? 19.572 -7.334 -3.630 1.00 91.31 176 GLY A N 1
ATOM 1354 C CA . GLY A 1 176 ? 18.871 -8.131 -4.633 1.00 91.31 176 GLY A CA 1
ATOM 1355 C C . GLY A 1 176 ? 18.864 -7.447 -5.995 1.00 91.31 176 GLY A C 1
ATOM 1356 O O . GLY A 1 176 ? 19.783 -6.699 -6.315 1.00 91.31 176 GLY A O 1
ATOM 1357 N N . TYR A 1 177 ? 17.849 -7.771 -6.792 1.00 94.00 177 TYR A N 1
ATOM 1358 C CA . TYR A 1 177 ? 17.649 -7.277 -8.159 1.00 94.00 177 TYR A CA 1
ATOM 1359 C C . TYR A 1 177 ? 16.175 -6.916 -8.413 1.00 94.00 177 TYR A C 1
ATOM 1361 O O . TYR A 1 177 ? 15.731 -6.933 -9.554 1.00 94.00 177 TYR A O 1
ATOM 1369 N N . GLY A 1 178 ? 15.367 -6.747 -7.362 1.00 92.75 178 GLY A N 1
ATOM 1370 C CA . GLY A 1 178 ? 13.920 -6.560 -7.485 1.00 92.75 178 GLY A CA 1
ATOM 1371 C C . GLY A 1 178 ? 13.576 -5.238 -8.162 1.00 92.75 178 GLY A C 1
ATOM 1372 O O . GLY A 1 178 ? 12.912 -5.239 -9.194 1.00 92.75 178 GLY A O 1
ATOM 1373 N N . HIS A 1 179 ? 14.110 -4.138 -7.635 1.00 92.38 179 HIS A N 1
ATOM 1374 C CA . HIS A 1 179 ? 13.848 -2.800 -8.164 1.00 92.38 179 HIS A CA 1
ATOM 1375 C C . HIS A 1 179 ? 14.485 -2.590 -9.536 1.00 92.38 179 HIS A C 1
ATOM 1377 O O . HIS A 1 179 ? 13.839 -2.072 -10.442 1.00 92.38 179 HIS A O 1
ATOM 1383 N N . SER A 1 180 ? 15.724 -3.046 -9.729 1.00 94.50 180 SER A N 1
ATOM 1384 C CA . SER A 1 180 ? 16.373 -2.978 -11.041 1.00 94.50 180 SER A CA 1
ATOM 1385 C C . SER A 1 180 ? 15.652 -3.831 -12.087 1.00 94.50 180 SER A C 1
ATOM 1387 O O . SER A 1 180 ? 15.638 -3.470 -13.261 1.00 94.50 180 SER A O 1
ATOM 1389 N N . PHE A 1 181 ? 15.024 -4.942 -11.687 1.00 95.25 181 PHE A N 1
ATOM 1390 C CA . PHE A 1 181 ? 14.170 -5.712 -12.589 1.00 95.25 181 PHE A CA 1
ATOM 1391 C C . PHE A 1 181 ? 12.896 -4.945 -12.941 1.00 95.25 181 PHE A C 1
ATOM 1393 O O . PHE A 1 181 ? 12.619 -4.802 -14.125 1.00 95.25 181 PHE A O 1
ATOM 1400 N N . GLU A 1 182 ? 12.168 -4.413 -11.952 1.00 94.62 182 GLU A N 1
ATOM 1401 C CA . GLU A 1 182 ? 10.972 -3.580 -12.166 1.00 94.62 182 GLU A CA 1
ATOM 1402 C C . GLU A 1 182 ? 11.253 -2.417 -13.132 1.00 94.62 182 GLU A C 1
ATOM 1404 O O . GLU A 1 182 ? 10.500 -2.210 -14.083 1.00 94.62 182 GLU A O 1
ATOM 1409 N N . GLU A 1 183 ? 12.364 -1.699 -12.949 1.00 92.81 183 GLU A N 1
ATOM 1410 C CA . GLU A 1 183 ? 12.778 -0.594 -13.824 1.00 92.81 183 GLU A CA 1
ATOM 1411 C C . GLU A 1 183 ? 13.068 -1.061 -15.261 1.00 92.81 183 GLU A C 1
ATOM 1413 O O . GLU A 1 183 ? 12.643 -0.428 -16.230 1.00 92.81 183 GLU A O 1
ATOM 1418 N N . ALA A 1 184 ? 13.751 -2.197 -15.419 1.00 94.12 184 ALA A N 1
ATOM 1419 C CA . ALA A 1 184 ? 14.122 -2.720 -16.731 1.00 94.12 184 ALA A CA 1
ATOM 1420 C C . ALA A 1 184 ? 12.918 -3.219 -17.551 1.00 94.12 184 ALA A C 1
ATOM 1422 O O . ALA A 1 184 ? 12.925 -3.112 -18.779 1.00 94.12 184 ALA A O 1
ATOM 1423 N N . VAL A 1 185 ? 11.890 -3.758 -16.889 1.00 94.75 185 VAL A N 1
ATOM 1424 C CA . VAL A 1 185 ? 10.761 -4.459 -17.534 1.00 94.75 185 VAL A CA 1
ATOM 1425 C C . VAL A 1 185 ? 9.453 -3.675 -17.513 1.00 94.75 185 VAL A C 1
ATOM 1427 O O . VAL A 1 185 ? 8.406 -4.197 -17.890 1.00 94.75 185 VAL A O 1
ATOM 1430 N N . THR A 1 186 ? 9.474 -2.417 -17.075 1.00 94.62 186 THR A N 1
ATOM 1431 C CA . THR A 1 186 ? 8.274 -1.576 -17.060 1.00 94.62 186 THR A CA 1
ATOM 1432 C C . THR A 1 186 ? 8.511 -0.213 -17.705 1.00 94.62 186 THR A C 1
ATOM 1434 O O . THR A 1 186 ? 9.645 0.187 -17.970 1.00 94.62 186 THR A O 1
ATOM 1437 N N . THR A 1 187 ? 7.433 0.490 -18.046 1.00 91.06 187 THR A N 1
ATOM 1438 C CA . THR A 1 187 ? 7.455 1.899 -18.459 1.00 91.06 187 THR A CA 1
ATOM 1439 C C . THR A 1 187 ? 6.532 2.706 -17.569 1.00 91.06 187 THR A C 1
ATOM 1441 O O . THR A 1 187 ? 5.362 2.367 -17.400 1.00 91.06 187 THR A O 1
ATOM 1444 N N . VAL A 1 188 ? 7.050 3.811 -17.040 1.00 84.50 188 VAL A N 1
ATOM 1445 C CA . VAL A 1 188 ? 6.268 4.789 -16.281 1.00 84.50 188 VAL A CA 1
ATOM 1446 C C . VAL A 1 188 ? 5.672 5.815 -17.247 1.00 84.50 188 VAL A C 1
ATOM 1448 O O . VAL A 1 188 ? 6.335 6.246 -18.190 1.00 84.50 188 VAL A O 1
ATOM 1451 N N . SER A 1 189 ? 4.422 6.226 -17.018 1.00 81.75 189 SER A N 1
ATOM 1452 C CA . SER A 1 189 ? 3.795 7.310 -17.783 1.00 81.75 189 SER A CA 1
ATOM 1453 C C . SER A 1 189 ? 4.581 8.620 -17.660 1.00 81.75 189 SER A C 1
ATOM 145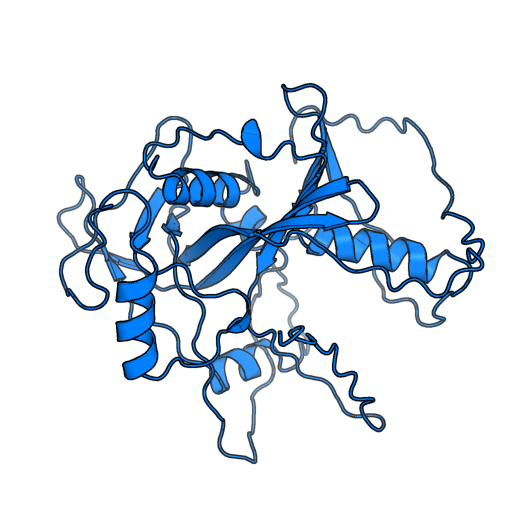5 O O . SER A 1 189 ? 5.163 8.906 -16.610 1.00 81.75 189 SER A O 1
ATOM 1457 N N . ALA A 1 190 ? 4.524 9.448 -18.707 1.00 82.44 190 ALA A N 1
ATOM 1458 C CA . ALA A 1 190 ? 5.191 10.747 -18.747 1.00 82.44 190 ALA A CA 1
ATOM 1459 C C . ALA A 1 190 ? 4.843 11.628 -17.524 1.00 82.44 190 ALA A C 1
ATOM 1461 O O . ALA A 1 190 ? 3.735 11.513 -16.977 1.00 82.44 190 ALA A O 1
ATOM 1462 N N . PRO A 1 191 ? 5.765 12.505 -17.081 1.00 86.06 191 PRO A N 1
ATOM 1463 C CA . PRO A 1 191 ? 5.508 13.415 -15.971 1.00 86.06 191 PRO A CA 1
ATOM 1464 C C . PRO A 1 191 ? 4.256 14.269 -16.195 1.00 86.06 191 PRO A C 1
ATOM 1466 O O . PRO A 1 191 ? 3.968 14.673 -17.319 1.00 86.06 191 PRO A O 1
ATOM 1469 N N . ILE A 1 192 ? 3.517 14.555 -15.122 1.00 85.44 192 ILE A N 1
ATOM 1470 C CA . ILE A 1 192 ? 2.338 15.430 -15.189 1.00 85.44 192 ILE A CA 1
ATOM 1471 C C . ILE A 1 192 ? 2.782 16.865 -14.963 1.00 85.44 192 ILE A C 1
ATOM 1473 O O . ILE A 1 19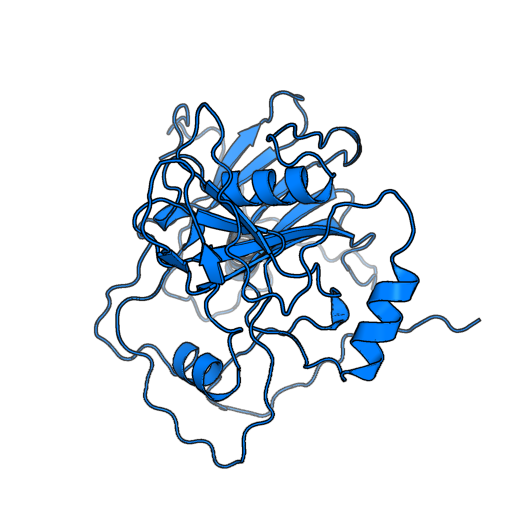2 ? 3.411 17.155 -13.946 1.00 85.44 192 ILE A O 1
ATOM 1477 N N . ILE A 1 193 ? 2.389 17.768 -15.854 1.00 86.56 193 ILE A N 1
ATOM 1478 C CA . ILE A 1 193 ? 2.533 19.200 -15.619 1.00 86.56 193 ILE A CA 1
ATOM 1479 C C . ILE A 1 193 ? 1.359 19.682 -14.770 1.00 86.56 193 ILE A C 1
ATOM 1481 O O . ILE A 1 193 ? 0.199 19.451 -15.101 1.00 86.56 193 ILE A O 1
ATOM 1485 N N . THR A 1 194 ? 1.657 20.348 -13.662 1.00 80.56 194 THR A N 1
ATOM 1486 C CA . THR A 1 194 ? 0.659 20.921 -12.765 1.00 80.56 194 THR A CA 1
ATOM 1487 C C . THR A 1 194 ? 0.876 22.406 -12.570 1.00 80.56 194 THR A C 1
ATOM 1489 O O . THR A 1 194 ? 2.000 22.912 -12.604 1.00 80.56 194 THR A O 1
ATOM 1492 N N . VAL A 1 195 ? -0.226 23.103 -12.326 1.00 76.62 195 VAL A N 1
ATOM 1493 C CA . VAL A 1 195 ? -0.241 24.495 -11.882 1.00 76.62 195 VAL A CA 1
ATOM 1494 C C . VAL A 1 195 ? -0.890 24.557 -10.509 1.00 76.62 195 VAL A C 1
ATOM 1496 O O . VAL A 1 195 ? -1.850 23.839 -10.214 1.00 76.62 195 VAL A O 1
ATOM 1499 N N . ASN A 1 196 ? -0.342 25.406 -9.648 1.00 67.88 196 ASN A N 1
ATOM 1500 C CA . ASN A 1 196 ? -0.969 25.744 -8.379 1.00 67.88 196 ASN A CA 1
ATOM 1501 C C . ASN A 1 196 ? -1.598 27.131 -8.535 1.00 67.88 196 ASN A C 1
ATOM 1503 O O . ASN A 1 196 ? -0.968 28.012 -9.115 1.00 67.88 196 ASN A O 1
ATOM 1507 N N . ALA A 1 197 ? -2.797 27.344 -7.989 1.00 62.31 197 ALA A N 1
ATOM 1508 C CA . ALA A 1 197 ? -3.444 28.657 -7.968 1.00 62.31 197 ALA A CA 1
ATOM 1509 C C . ALA A 1 197 ? -2.524 29.762 -7.406 1.00 62.31 197 ALA A C 1
ATOM 1511 O O . ALA A 1 197 ? -2.618 30.916 -7.813 1.00 62.31 197 ALA A O 1
ATOM 1512 N N . ASN A 1 198 ? -1.586 29.388 -6.528 1.00 62.22 198 ASN A N 1
ATOM 1513 C CA . ASN A 1 198 ? -0.646 30.299 -5.878 1.00 62.22 198 ASN A CA 1
ATOM 1514 C C . ASN A 1 198 ? 0.764 30.322 -6.512 1.00 62.22 198 ASN A C 1
ATOM 1516 O O . ASN A 1 198 ? 1.649 30.993 -5.985 1.00 62.22 198 ASN A O 1
ATOM 1520 N N . SER A 1 199 ? 1.014 29.590 -7.608 1.00 64.69 199 SER A N 1
ATOM 1521 C CA . SER A 1 199 ? 2.316 29.555 -8.299 1.00 64.69 199 SER A CA 1
ATOM 1522 C C . SER A 1 199 ? 2.156 29.786 -9.796 1.00 64.69 199 SER A C 1
ATOM 1524 O O . SER A 1 199 ? 1.505 29.013 -10.491 1.00 64.69 199 SER A O 1
ATOM 1526 N N . THR A 1 200 ? 2.847 30.798 -10.320 1.00 59.22 200 THR A N 1
ATOM 1527 C CA . THR A 1 200 ? 2.915 31.083 -11.763 1.00 59.22 200 THR A CA 1
ATOM 1528 C C . THR A 1 200 ? 3.884 30.174 -12.520 1.00 59.22 200 THR A C 1
ATOM 1530 O O . THR A 1 200 ? 3.932 30.224 -13.747 1.00 59.22 200 THR A O 1
ATOM 1533 N N . ARG A 1 201 ? 4.670 29.340 -11.820 1.00 71.31 201 ARG A N 1
ATOM 1534 C CA . ARG A 1 201 ? 5.577 28.371 -12.448 1.00 71.31 201 ARG A CA 1
ATOM 1535 C C . ARG A 1 201 ? 4.940 26.981 -12.479 1.00 71.31 201 ARG A C 1
ATOM 1537 O O . ARG A 1 201 ? 4.560 26.498 -11.407 1.00 71.31 201 ARG A O 1
ATOM 1544 N N . PRO A 1 202 ? 4.866 26.331 -13.656 1.00 74.25 202 PRO A N 1
ATOM 1545 C CA . PRO A 1 202 ? 4.423 24.950 -13.746 1.00 74.25 202 PRO A CA 1
ATOM 1546 C C . PRO A 1 202 ? 5.402 24.035 -13.004 1.00 74.25 202 PRO A C 1
ATOM 1548 O O . PRO A 1 202 ? 6.620 24.217 -13.070 1.00 74.25 202 PRO A O 1
ATOM 1551 N N . SER A 1 203 ? 4.864 23.046 -12.298 1.00 81.19 203 SER A N 1
ATOM 1552 C CA . SER A 1 203 ? 5.635 21.971 -11.675 1.00 81.19 203 SER A CA 1
ATOM 1553 C C . SER A 1 203 ? 5.432 20.667 -12.431 1.00 81.19 203 SER A C 1
ATOM 1555 O O . SER A 1 203 ? 4.345 20.396 -12.924 1.00 81.19 203 SER A O 1
ATOM 1557 N N . SER A 1 204 ? 6.478 19.851 -12.513 1.00 87.31 204 SER A N 1
ATOM 1558 C CA . SER A 1 204 ? 6.404 18.513 -13.096 1.00 87.31 204 SER A CA 1
ATOM 1559 C C . SER A 1 204 ? 6.350 17.477 -11.978 1.00 87.31 204 SER A C 1
ATOM 1561 O O . SER A 1 204 ? 7.189 17.497 -11.076 1.00 87.31 204 SER A O 1
ATOM 1563 N N . LEU A 1 205 ? 5.352 16.597 -12.008 1.00 89.25 205 LEU A N 1
ATOM 1564 C CA . LEU A 1 205 ? 5.172 15.524 -11.039 1.00 89.25 205 LEU A CA 1
ATOM 1565 C C . LEU A 1 205 ? 5.562 14.183 -11.657 1.00 89.25 205 LEU A C 1
ATOM 1567 O O . LEU A 1 205 ? 4.942 13.715 -12.616 1.00 89.25 205 LEU A O 1
ATOM 1571 N N . VAL A 1 206 ? 6.564 13.541 -11.058 1.00 90.38 206 VAL A N 1
ATOM 1572 C CA . VAL A 1 206 ? 7.017 12.200 -11.436 1.00 90.38 206 VAL A CA 1
ATOM 1573 C C . VAL A 1 206 ? 6.341 11.173 -10.534 1.00 90.38 206 VAL A C 1
ATOM 1575 O O . VAL A 1 206 ? 6.418 11.266 -9.306 1.00 90.38 206 VAL A O 1
ATOM 1578 N N . ARG A 1 207 ? 5.653 10.204 -11.149 1.00 92.31 207 ARG A N 1
ATOM 1579 C CA . ARG A 1 207 ? 4.993 9.095 -10.448 1.00 92.31 207 ARG A CA 1
ATOM 1580 C C . ARG A 1 207 ? 6.030 8.187 -9.797 1.00 92.31 207 ARG A C 1
ATOM 1582 O O . ARG A 1 207 ? 7.082 7.921 -10.363 1.00 92.31 207 ARG A O 1
ATOM 1589 N N . THR A 1 208 ? 5.687 7.690 -8.620 1.00 92.38 208 THR A N 1
ATOM 1590 C CA . THR A 1 208 ? 6.415 6.637 -7.905 1.00 92.38 208 THR A CA 1
ATOM 1591 C C . THR A 1 208 ? 5.427 5.498 -7.601 1.00 92.38 208 THR A C 1
ATOM 1593 O O . THR A 1 208 ? 4.529 5.259 -8.411 1.00 92.38 208 THR A O 1
ATOM 1596 N N . GLY A 1 209 ? 5.548 4.810 -6.460 1.00 93.25 209 GLY A N 1
ATOM 1597 C CA . GLY A 1 209 ? 4.696 3.673 -6.088 1.00 93.25 209 GLY A CA 1
ATOM 1598 C C . GLY A 1 209 ? 3.195 3.897 -6.319 1.00 93.25 209 GLY A C 1
ATOM 1599 O O . GLY A 1 209 ? 2.628 4.917 -5.903 1.00 93.25 209 GLY A O 1
ATOM 1600 N N . TYR A 1 210 ? 2.571 2.929 -6.995 1.00 97.06 210 TYR A N 1
ATOM 1601 C CA . TYR A 1 210 ? 1.130 2.850 -7.221 1.00 97.06 210 TYR A CA 1
ATOM 1602 C C . TYR A 1 210 ? 0.489 1.966 -6.156 1.00 97.06 210 TYR A C 1
ATOM 1604 O O . TYR A 1 210 ? 0.945 0.856 -5.898 1.00 97.06 210 TYR A O 1
ATOM 1612 N N . HIS A 1 211 ? -0.610 2.431 -5.572 1.00 98.06 211 HIS A N 1
ATOM 1613 C CA . HIS A 1 211 ? -1.353 1.720 -4.542 1.00 98.06 211 HIS A CA 1
ATOM 1614 C C . HIS A 1 211 ? -2.791 1.496 -4.997 1.00 98.06 211 HIS A C 1
ATOM 1616 O O . HIS A 1 211 ? -3.474 2.423 -5.432 1.00 98.06 211 HIS A O 1
ATOM 1622 N N . ARG A 1 212 ? -3.271 0.262 -4.851 1.00 97.94 212 ARG A N 1
ATOM 1623 C CA . ARG A 1 212 ? -4.670 -0.125 -5.039 1.00 97.94 212 ARG A CA 1
ATOM 1624 C C . ARG A 1 212 ? -5.351 -0.251 -3.682 1.00 97.94 212 ARG A C 1
ATOM 1626 O O . ARG A 1 212 ? -4.760 -0.772 -2.738 1.00 97.94 212 ARG A O 1
ATOM 1633 N N . ILE A 1 213 ? -6.610 0.170 -3.609 1.00 98.44 213 ILE A N 1
ATOM 1634 C CA . ILE A 1 213 ? -7.514 -0.121 -2.501 1.00 98.44 213 ILE A CA 1
ATOM 1635 C C . ILE A 1 213 ? -8.635 -1.023 -3.011 1.00 98.44 213 ILE A C 1
ATOM 1637 O O . ILE A 1 213 ? -9.367 -0.653 -3.932 1.00 98.44 213 ILE A O 1
ATOM 1641 N N . ILE A 1 214 ? -8.784 -2.190 -2.390 1.00 97.75 214 ILE A N 1
ATOM 1642 C CA . ILE A 1 214 ? -9.889 -3.112 -2.658 1.00 97.75 214 ILE A CA 1
ATOM 1643 C C . ILE A 1 214 ? -10.701 -3.389 -1.402 1.00 97.75 214 ILE A C 1
ATOM 1645 O O . ILE A 1 214 ? -10.201 -3.264 -0.283 1.00 97.75 214 ILE A O 1
ATOM 1649 N N . ARG A 1 215 ? -11.929 -3.842 -1.620 1.00 97.69 215 ARG A N 1
ATOM 1650 C CA . ARG A 1 215 ? -12.774 -4.506 -0.641 1.00 97.69 215 ARG A CA 1
ATOM 1651 C C . ARG A 1 215 ? -12.932 -5.973 -1.012 1.00 97.69 215 ARG A C 1
ATOM 1653 O O . ARG A 1 215 ? -13.073 -6.263 -2.195 1.00 97.69 215 ARG A O 1
ATOM 1660 N N . TYR A 1 216 ? -12.941 -6.878 -0.043 1.00 97.88 216 TYR A N 1
ATOM 1661 C CA . TYR A 1 216 ? -13.335 -8.272 -0.261 1.00 97.88 216 TYR A CA 1
ATOM 1662 C C . TYR A 1 216 ? -13.865 -8.914 1.021 1.00 97.88 216 TYR A C 1
ATOM 1664 O O . TYR A 1 216 ? -13.565 -8.457 2.124 1.00 97.88 216 TYR A O 1
ATOM 1672 N N . ASP A 1 217 ? -14.599 -10.010 0.861 1.00 97.75 217 ASP A N 1
ATOM 1673 C CA . ASP A 1 217 ? -15.120 -10.821 1.957 1.00 97.75 217 ASP A CA 1
ATOM 1674 C C . ASP A 1 217 ? -14.265 -12.092 2.097 1.00 97.75 217 ASP A C 1
ATOM 1676 O O . ASP A 1 217 ? -13.979 -12.783 1.113 1.00 97.75 217 ASP A O 1
ATOM 1680 N N . LEU A 1 218 ? -13.817 -12.393 3.316 1.00 95.12 218 LEU A N 1
ATOM 1681 C CA . LEU A 1 218 ? -12.993 -13.558 3.631 1.00 95.12 218 LEU A CA 1
ATOM 1682 C C . LEU A 1 218 ? -13.325 -14.062 5.036 1.00 95.12 218 LEU A C 1
ATOM 1684 O O . LEU A 1 218 ? -13.211 -13.314 6.003 1.00 95.12 218 LEU A O 1
ATOM 1688 N N . LEU A 1 219 ? -13.699 -15.340 5.151 1.00 91.62 219 LEU A N 1
ATOM 1689 C CA . LEU A 1 219 ? -14.028 -15.988 6.432 1.00 91.62 219 LEU A CA 1
ATOM 1690 C C . LEU A 1 219 ? -15.083 -15.214 7.251 1.00 91.62 219 LEU A C 1
ATOM 1692 O O . LEU A 1 219 ? -14.953 -15.059 8.461 1.00 91.62 219 LEU A O 1
ATOM 1696 N N . GLY A 1 220 ? -16.114 -14.698 6.573 1.00 93.75 220 GLY A N 1
ATOM 1697 C CA . GLY A 1 220 ? -17.205 -13.942 7.199 1.00 93.75 220 GLY A CA 1
ATOM 1698 C C . GLY A 1 220 ? -16.857 -12.505 7.598 1.00 93.75 220 GLY A C 1
ATOM 1699 O O . GLY A 1 220 ? -17.710 -11.821 8.149 1.00 93.75 220 GLY A O 1
ATOM 1700 N N . LEU A 1 221 ? -15.637 -12.042 7.313 1.00 97.06 221 LEU A N 1
ATOM 1701 C CA . LEU A 1 221 ? -15.200 -10.672 7.566 1.00 97.06 221 LEU A CA 1
ATOM 1702 C C . LEU A 1 221 ? -15.046 -9.908 6.257 1.00 97.06 221 LEU A C 1
ATOM 1704 O O . LEU A 1 221 ? -14.508 -10.428 5.275 1.00 97.06 221 LEU A O 1
ATOM 1708 N N . ARG A 1 222 ? -15.457 -8.645 6.268 1.00 98.00 222 ARG A N 1
ATOM 1709 C CA . ARG A 1 222 ? -15.302 -7.724 5.149 1.00 98.00 222 ARG A CA 1
ATOM 1710 C C . ARG A 1 222 ? -14.101 -6.813 5.357 1.00 98.00 222 ARG A C 1
ATOM 1712 O O . ARG A 1 222 ? -14.063 -5.982 6.268 1.00 98.00 222 ARG A O 1
ATOM 1719 N N . PHE A 1 223 ? -13.120 -6.954 4.475 1.00 98.44 223 PHE A N 1
ATOM 1720 C CA . PHE A 1 223 ? -11.860 -6.227 4.520 1.00 98.44 223 PHE A CA 1
ATOM 1721 C C . PHE A 1 223 ? -11.847 -5.088 3.510 1.00 98.44 223 PHE A C 1
ATOM 1723 O O . PHE A 1 223 ? -12.229 -5.284 2.362 1.00 98.44 223 PHE A O 1
ATOM 1730 N N . MET A 1 224 ? -11.297 -3.942 3.906 1.00 98.38 224 MET A N 1
ATOM 1731 C CA . MET A 1 224 ? -10.677 -2.971 3.009 1.00 98.38 224 MET A CA 1
ATOM 1732 C C . MET A 1 224 ? -9.161 -3.139 3.108 1.00 98.38 224 MET A C 1
ATOM 1734 O O . MET A 1 224 ? -8.583 -2.992 4.188 1.00 98.38 224 MET A O 1
ATOM 1738 N N . VAL A 1 225 ? -8.509 -3.418 1.982 1.00 98.44 225 VAL A N 1
ATOM 1739 C CA . VAL A 1 225 ? -7.064 -3.646 1.922 1.00 98.44 225 VAL A CA 1
ATOM 1740 C C . VAL A 1 225 ? -6.417 -2.713 0.919 1.00 98.44 225 VAL A C 1
ATOM 1742 O O . VAL A 1 225 ? -6.777 -2.704 -0.260 1.00 98.44 225 VAL A O 1
ATOM 1745 N N . ARG A 1 226 ? -5.405 -1.976 1.381 1.00 98.50 226 ARG A N 1
ATOM 1746 C CA . ARG A 1 226 ? -4.472 -1.266 0.507 1.00 98.50 226 ARG A CA 1
ATOM 1747 C C . ARG A 1 226 ? -3.220 -2.101 0.238 1.00 98.50 226 ARG A C 1
ATOM 1749 O O . ARG A 1 226 ? -2.668 -2.735 1.144 1.00 98.50 226 ARG A O 1
ATOM 1756 N N . PHE A 1 227 ? -2.745 -2.075 -1.002 1.00 97.88 227 PHE A N 1
ATOM 1757 C CA . PHE A 1 227 ? -1.487 -2.698 -1.401 1.00 97.88 227 PHE A CA 1
ATOM 1758 C C . PHE A 1 227 ? -0.816 -1.954 -2.552 1.00 97.88 227 PHE A C 1
ATOM 1760 O O . PHE A 1 227 ? -1.488 -1.360 -3.391 1.00 97.88 227 PHE A O 1
ATOM 1767 N N . GLU A 1 228 ? 0.512 -2.018 -2.579 1.00 97.12 228 GLU A N 1
ATOM 1768 C CA . GLU A 1 228 ? 1.315 -1.593 -3.723 1.00 97.12 228 GLU A CA 1
ATOM 1769 C C . GLU A 1 228 ? 1.149 -2.572 -4.888 1.00 97.12 228 GLU A C 1
ATOM 1771 O O . GLU A 1 228 ? 0.998 -3.778 -4.658 1.00 97.12 228 GLU A O 1
ATOM 1776 N N . VAL A 1 229 ? 1.166 -2.036 -6.107 1.00 96.62 229 VAL A N 1
ATOM 1777 C CA . VAL A 1 229 ? 1.152 -2.792 -7.360 1.00 96.62 229 VAL A CA 1
ATOM 1778 C C . VAL A 1 229 ? 2.372 -2.401 -8.183 1.00 96.62 229 VAL A C 1
ATOM 1780 O O . VAL A 1 229 ? 2.582 -1.212 -8.431 1.00 96.62 229 VAL A O 1
ATOM 1783 N N . ASP A 1 230 ? 3.115 -3.404 -8.644 1.00 95.56 230 ASP A N 1
ATOM 1784 C CA . ASP A 1 230 ? 4.381 -3.198 -9.351 1.00 95.56 230 ASP A CA 1
ATOM 1785 C C . ASP A 1 230 ? 4.133 -2.721 -10.792 1.00 95.56 230 ASP A C 1
ATOM 1787 O O . ASP A 1 230 ? 4.759 -1.772 -11.267 1.00 95.56 230 ASP A O 1
ATOM 1791 N N . ALA A 1 231 ? 3.179 -3.348 -11.492 1.00 94.94 231 ALA A N 1
ATOM 1792 C CA . ALA A 1 231 ? 2.839 -2.981 -12.861 1.00 94.94 231 ALA A CA 1
ATOM 1793 C C . ALA A 1 231 ? 1.427 -3.422 -13.284 1.00 94.94 231 ALA A C 1
ATOM 1795 O O . ALA A 1 231 ? 0.668 -4.032 -12.529 1.00 94.94 231 ALA A O 1
ATOM 1796 N N . MET A 1 232 ? 1.078 -3.119 -14.530 1.00 94.50 232 MET A N 1
ATOM 1797 C CA . MET A 1 232 ? -0.069 -3.670 -15.241 1.00 94.50 232 MET A CA 1
ATOM 1798 C C . MET A 1 232 ? 0.343 -4.227 -16.604 1.00 94.50 232 MET A C 1
ATOM 1800 O O . MET A 1 232 ? 1.295 -3.742 -17.214 1.00 94.50 232 MET A O 1
ATOM 1804 N N . THR A 1 233 ? -0.395 -5.201 -17.125 1.00 91.38 233 THR A N 1
ATOM 1805 C CA . THR A 1 233 ? -0.269 -5.622 -18.523 1.00 91.38 233 THR A CA 1
ATOM 1806 C C . THR A 1 233 ? -0.639 -4.463 -19.447 1.00 91.38 233 THR A C 1
ATOM 1808 O O . THR A 1 233 ? -1.651 -3.795 -19.220 1.00 91.38 233 THR A O 1
ATOM 1811 N N . GLY A 1 234 ? 0.149 -4.228 -20.499 1.00 74.62 234 GLY A N 1
ATOM 1812 C CA . GLY A 1 234 ? -0.209 -3.257 -21.533 1.00 74.62 234 GLY A CA 1
ATOM 1813 C C . GLY A 1 234 ? -1.552 -3.621 -22.164 1.00 74.62 234 GLY A C 1
ATOM 1814 O O . GLY A 1 234 ? -1.731 -4.740 -22.638 1.00 74.62 234 GLY A O 1
ATOM 1815 N N . GLN A 1 235 ? -2.508 -2.695 -22.138 1.00 57.56 235 GLN A N 1
ATOM 1816 C CA . GLN A 1 235 ? -3.736 -2.834 -22.914 1.00 57.56 235 GLN A CA 1
ATOM 1817 C C . GLN A 1 235 ? -3.428 -2.426 -24.354 1.00 57.56 235 GLN A C 1
ATOM 1819 O O . GLN A 1 235 ? -2.761 -1.412 -24.574 1.00 57.56 235 GLN A O 1
ATOM 1824 N N . SER A 1 236 ? -3.885 -3.212 -25.333 1.00 46.88 236 SER A N 1
ATOM 1825 C CA . SER A 1 236 ? -3.852 -2.753 -26.722 1.00 46.88 236 SER A CA 1
ATOM 1826 C C . SER A 1 236 ? -4.680 -1.466 -26.828 1.00 46.88 236 SER A C 1
ATOM 1828 O O . SER A 1 236 ? -5.642 -1.284 -26.075 1.00 46.88 236 SER A O 1
ATOM 1830 N N . LEU A 1 237 ? -4.304 -0.565 -27.736 1.00 46.16 237 LEU A N 1
ATOM 1831 C CA . LEU A 1 237 ? -5.005 0.706 -27.944 1.00 46.16 237 LEU A CA 1
ATOM 1832 C C . LEU A 1 237 ? -6.520 0.496 -28.170 1.00 46.16 237 LEU A C 1
ATOM 1834 O O . LEU A 1 237 ? -7.327 1.297 -27.703 1.00 46.16 237 LEU A O 1
ATOM 1838 N N . ASP A 1 238 ? -6.886 -0.629 -28.790 1.00 45.78 238 ASP A N 1
ATOM 1839 C CA . ASP A 1 238 ? -8.263 -1.028 -29.096 1.00 45.78 238 ASP A CA 1
ATOM 1840 C C . ASP A 1 238 ? -9.077 -1.328 -27.823 1.00 45.78 238 ASP A C 1
ATOM 1842 O O . ASP A 1 238 ? -10.252 -0.980 -27.709 1.00 45.78 238 ASP A O 1
ATOM 1846 N N . THR A 1 239 ? -8.425 -1.892 -26.804 1.00 46.81 239 THR A N 1
ATOM 1847 C CA . THR A 1 239 ? -9.043 -2.259 -25.521 1.00 46.81 239 THR A CA 1
ATOM 1848 C C . THR A 1 239 ? -9.357 -1.023 -24.671 1.00 46.81 239 THR A C 1
ATOM 1850 O O . THR A 1 239 ? -10.371 -0.986 -23.977 1.00 46.81 239 THR A O 1
ATOM 1853 N N . LEU A 1 240 ? -8.532 0.028 -24.765 1.00 48.62 240 LEU A N 1
ATOM 1854 C CA . LEU A 1 240 ? -8.776 1.305 -24.084 1.00 48.62 240 LEU A CA 1
ATOM 1855 C C . LEU A 1 240 ? -10.026 2.011 -24.629 1.00 48.62 240 LEU A C 1
ATOM 1857 O O . LEU A 1 240 ? -10.764 2.622 -23.859 1.00 48.62 240 LEU A O 1
ATOM 1861 N N . THR A 1 241 ? -10.290 1.908 -25.936 1.00 48.41 241 THR A N 1
ATOM 1862 C CA . THR A 1 241 ? -11.480 2.507 -26.564 1.00 48.41 241 THR A CA 1
ATOM 1863 C C . THR A 1 241 ? -12.773 1.797 -26.143 1.00 48.41 241 THR A C 1
ATOM 1865 O O . THR A 1 241 ? -13.768 2.464 -25.863 1.00 48.41 241 THR A O 1
ATOM 1868 N N . GLU A 1 242 ? -12.758 0.468 -26.002 1.00 43.78 242 GLU A N 1
ATOM 1869 C CA . GLU A 1 242 ? -13.915 -0.298 -25.509 1.00 43.78 242 GLU A CA 1
ATOM 1870 C C . GLU A 1 242 ? -14.177 -0.102 -24.006 1.00 43.78 242 GLU A C 1
ATOM 1872 O O . GLU A 1 242 ? -15.330 0.053 -23.599 1.00 43.78 242 GLU A O 1
ATOM 1877 N N . LEU A 1 243 ? -13.131 -0.041 -23.172 1.00 47.31 243 LEU A N 1
ATOM 1878 C CA . LEU A 1 243 ? -13.265 0.198 -21.725 1.00 47.31 243 LEU A CA 1
ATOM 1879 C C . LEU A 1 243 ? -13.823 1.590 -21.409 1.00 47.31 243 LEU A C 1
ATOM 1881 O O . LEU A 1 243 ? -14.667 1.715 -20.524 1.00 47.31 243 LEU A O 1
ATOM 1885 N N . LEU A 1 244 ? -13.412 2.615 -22.162 1.00 53.62 244 LEU A N 1
ATOM 1886 C CA . LEU A 1 244 ? -13.982 3.962 -22.059 1.00 53.62 244 LEU A CA 1
ATOM 1887 C C . LEU A 1 244 ? -15.473 3.987 -22.448 1.00 53.62 244 LEU A C 1
ATOM 1889 O O . LEU A 1 244 ? -16.243 4.756 -21.873 1.00 53.62 244 LEU A O 1
ATOM 1893 N N . GLY A 1 245 ? -15.896 3.125 -23.381 1.00 42.16 245 GLY A N 1
ATOM 1894 C CA . GLY A 1 245 ? -17.299 2.975 -23.778 1.00 42.16 245 GLY A CA 1
ATOM 1895 C C . GLY A 1 245 ? -18.155 2.212 -22.758 1.00 42.16 245 GLY A C 1
ATOM 1896 O O . GLY A 1 245 ? -19.296 2.596 -22.499 1.00 42.16 245 GLY A O 1
ATOM 1897 N N . ALA A 1 246 ? -17.609 1.160 -22.142 1.00 43.81 246 ALA A N 1
ATOM 1898 C CA . ALA A 1 246 ? -18.359 0.247 -21.276 1.00 43.81 246 ALA A CA 1
ATOM 1899 C C . ALA A 1 246 ? -18.574 0.753 -19.834 1.00 43.81 246 ALA A C 1
ATOM 1901 O O . ALA A 1 246 ? -19.495 0.294 -19.160 1.00 43.81 246 ALA A O 1
ATOM 1902 N N . THR A 1 247 ? -17.783 1.714 -19.340 1.00 47.56 247 THR A N 1
ATOM 1903 C CA . THR A 1 247 ? -17.910 2.238 -17.962 1.00 47.56 247 THR A CA 1
ATOM 1904 C C . THR A 1 247 ? -18.962 3.340 -17.789 1.00 47.56 247 THR A C 1
ATOM 1906 O O . THR A 1 247 ? -19.021 3.981 -16.739 1.00 47.56 247 THR A O 1
ATOM 1909 N N . SER A 1 248 ? -19.824 3.569 -18.783 1.00 44.12 248 SER A N 1
ATOM 1910 C CA . SER A 1 248 ? -20.905 4.563 -18.717 1.00 44.12 248 SER A CA 1
ATOM 1911 C C . SER A 1 248 ? -22.086 4.086 -17.860 1.00 44.12 248 SER A C 1
ATOM 1913 O O . SER A 1 248 ? -23.198 3.922 -18.353 1.00 44.12 248 SER A O 1
ATOM 1915 N N . ILE A 1 249 ? -21.868 3.893 -16.557 1.00 39.25 249 ILE A N 1
ATOM 1916 C CA . ILE A 1 249 ? -22.941 3.880 -15.557 1.00 39.25 249 ILE A CA 1
ATOM 1917 C C . ILE A 1 249 ? -22.539 4.815 -14.408 1.00 39.25 249 ILE A C 1
ATOM 1919 O O . ILE A 1 249 ? -21.764 4.458 -13.527 1.00 39.25 249 ILE A O 1
ATOM 1923 N N . SER A 1 250 ? -23.171 5.996 -14.422 1.00 34.66 250 SER A N 1
ATOM 1924 C CA . SER A 1 250 ? -23.256 7.038 -13.377 1.00 34.66 250 SER A CA 1
ATOM 1925 C C . SER A 1 250 ? -22.253 8.206 -13.426 1.00 34.66 250 SER A C 1
ATOM 1927 O O . SER A 1 250 ? -21.233 8.209 -12.750 1.00 34.66 250 SER A O 1
ATOM 1929 N N . ARG A 1 251 ? -22.720 9.269 -14.106 1.00 33.59 251 ARG A N 1
ATOM 1930 C CA . ARG A 1 251 ? -22.337 10.699 -14.074 1.00 33.59 251 ARG A CA 1
ATOM 1931 C C . ARG A 1 251 ? -20.953 11.097 -14.628 1.00 33.59 251 ARG A C 1
ATOM 1933 O O . ARG A 1 251 ? -19.944 10.516 -14.247 1.00 33.59 251 ARG A O 1
ATOM 1940 N N . PRO A 1 252 ? -20.895 12.143 -15.482 1.00 32.44 252 PRO A N 1
ATOM 1941 C CA . PRO A 1 252 ? -19.642 12.641 -16.021 1.00 32.44 252 PRO A CA 1
ATOM 1942 C C . PRO A 1 252 ? -18.874 13.335 -14.897 1.00 32.44 252 PRO A C 1
ATOM 1944 O O . PRO A 1 252 ? -19.199 14.446 -14.484 1.00 32.44 252 PRO A O 1
ATOM 1947 N N . ILE A 1 253 ? -17.851 12.662 -14.386 1.00 43.19 253 ILE A N 1
ATOM 1948 C CA . ILE A 1 253 ? -16.670 13.376 -13.918 1.00 43.19 253 ILE A CA 1
ATOM 1949 C C . ILE A 1 253 ? -16.065 13.962 -15.194 1.00 43.19 253 ILE A C 1
ATOM 1951 O O . ILE A 1 253 ? -15.927 13.232 -16.177 1.00 43.19 253 ILE A O 1
ATOM 1955 N N . GLU A 1 254 ? -15.750 15.256 -15.215 1.00 36.97 254 GLU A N 1
ATOM 1956 C CA . GLU A 1 254 ? -14.889 15.838 -16.247 1.00 36.97 254 GLU A CA 1
ATOM 1957 C C . GLU A 1 254 ? -13.524 15.140 -16.153 1.00 36.97 254 GLU A C 1
ATOM 1959 O O . GLU A 1 254 ? -12.620 15.540 -15.422 1.00 36.97 254 GLU A O 1
ATOM 1964 N N . GLN A 1 255 ? -13.429 13.985 -16.806 1.00 45.81 255 GLN A N 1
ATOM 1965 C CA . GLN A 1 255 ? -12.226 13.190 -16.920 1.00 45.81 255 GLN A CA 1
ATOM 1966 C C . GLN A 1 255 ? -11.308 13.959 -17.860 1.00 45.81 255 GLN A C 1
ATOM 1968 O O . GLN A 1 255 ? -11.571 14.058 -19.057 1.00 45.81 255 GLN A O 1
ATOM 1973 N N . GLY A 1 256 ? -10.243 14.537 -17.305 1.00 40.62 256 GLY A N 1
ATOM 1974 C CA . GLY A 1 256 ? -9.152 15.065 -18.110 1.00 40.62 256 GLY A CA 1
ATOM 1975 C C . GLY A 1 256 ? -8.656 13.967 -19.047 1.00 40.62 256 GLY A C 1
ATOM 1976 O O . GLY A 1 256 ? -8.293 12.877 -18.598 1.00 40.62 256 GLY A O 1
ATOM 1977 N N . SER A 1 257 ? -8.691 14.246 -20.348 1.00 39.41 257 SER A N 1
ATOM 1978 C CA . SER A 1 257 ? -8.176 13.366 -21.390 1.00 39.41 257 SER A CA 1
ATOM 1979 C C . SER A 1 257 ? -6.772 12.865 -21.024 1.00 39.41 257 SER A C 1
ATOM 1981 O O . SER A 1 257 ? -5.937 13.666 -20.602 1.00 39.41 257 SER A O 1
ATOM 1983 N N . PRO A 1 258 ? -6.439 11.583 -21.256 1.00 44.09 258 PRO A N 1
ATOM 1984 C CA . PRO A 1 25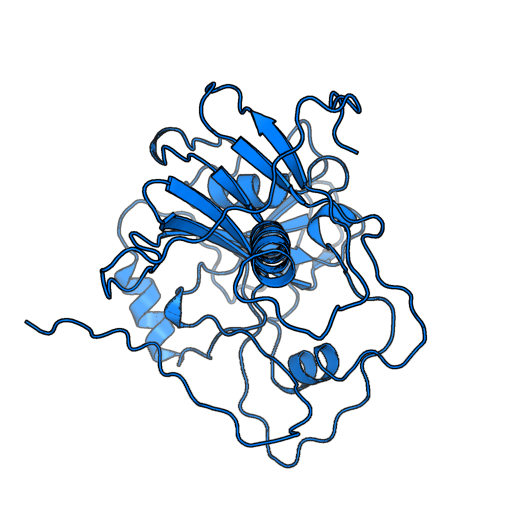8 ? -5.132 11.014 -20.902 1.00 44.09 258 PRO A CA 1
ATOM 1985 C C . PRO A 1 258 ? -3.948 11.579 -21.718 1.00 44.09 258 PRO A C 1
ATOM 1987 O O . PRO A 1 258 ? -2.828 11.096 -21.576 1.00 44.09 258 PRO A O 1
ATOM 1990 N N . ALA A 1 259 ? -4.182 12.583 -22.571 1.00 43.62 259 ALA A N 1
ATOM 1991 C CA . ALA A 1 259 ? -3.222 13.102 -23.541 1.00 43.62 259 ALA A CA 1
ATOM 1992 C C . ALA A 1 259 ? -3.241 14.636 -23.717 1.00 43.62 259 ALA A C 1
ATOM 1994 O O . ALA A 1 259 ? -2.593 15.141 -24.632 1.00 43.62 259 ALA A O 1
ATOM 1995 N N . SER A 1 260 ? -3.962 15.405 -22.890 1.00 48.94 260 SER A N 1
ATOM 1996 C CA . SER A 1 260 ? -3.844 16.867 -22.964 1.00 48.94 260 SER A CA 1
ATOM 1997 C C . SER A 1 260 ? -2.584 17.319 -22.225 1.00 48.94 260 SER A C 1
ATOM 1999 O O . SER A 1 260 ? -2.466 17.088 -21.026 1.00 48.94 260 SER A O 1
ATOM 2001 N N . ASN A 1 261 ? -1.687 18.038 -22.906 1.00 56.78 261 ASN A N 1
ATOM 2002 C CA . ASN A 1 261 ? -0.565 18.767 -22.287 1.00 56.78 261 ASN A CA 1
ATOM 2003 C C . ASN A 1 261 ? -1.023 19.932 -21.382 1.00 56.78 261 ASN A C 1
ATOM 2005 O O . ASN A 1 261 ? -0.201 20.743 -20.952 1.00 56.78 261 ASN A O 1
ATOM 2009 N N . GLU A 1 262 ? -2.326 20.039 -21.122 1.00 67.50 262 GLU A N 1
ATOM 2010 C CA . GLU A 1 262 ? -2.896 21.071 -20.278 1.00 67.50 262 GLU A CA 1
ATOM 2011 C C . GLU A 1 262 ? -2.489 20.848 -18.819 1.00 67.50 262 GLU A C 1
ATOM 2013 O O . GLU A 1 262 ? -2.593 19.726 -18.305 1.00 67.50 262 GLU A O 1
ATOM 2018 N N . PRO A 1 263 ? -2.017 21.897 -18.130 1.00 74.06 263 PRO A N 1
ATOM 2019 C CA . PRO A 1 263 ? -1.638 21.783 -16.738 1.00 74.06 263 PRO A CA 1
ATOM 2020 C C . PRO A 1 263 ? -2.813 21.349 -15.860 1.00 74.06 263 PRO A C 1
ATOM 2022 O O . PRO A 1 263 ? -3.878 21.964 -15.870 1.00 74.06 263 PRO A O 1
ATOM 2025 N N . VAL A 1 264 ? -2.601 20.328 -15.031 1.00 83.19 264 VAL A N 1
ATOM 2026 C CA . VAL A 1 264 ? -3.636 19.844 -14.110 1.00 83.19 264 VAL A CA 1
ATOM 2027 C C . VAL A 1 264 ? -3.607 20.635 -12.804 1.00 83.19 264 VAL A C 1
ATOM 2029 O O . VAL A 1 264 ? -2.543 20.909 -12.237 1.00 83.19 264 VAL A O 1
ATOM 2032 N N . THR A 1 265 ? -4.786 20.988 -12.295 1.00 85.50 265 THR A N 1
ATOM 2033 C CA . THR A 1 265 ? -4.934 21.676 -11.009 1.00 85.50 265 THR A CA 1
ATOM 2034 C C . THR A 1 265 ? -4.650 20.739 -9.836 1.00 85.50 265 THR A C 1
ATOM 2036 O O . THR A 1 265 ? -5.097 19.593 -9.793 1.00 85.50 265 THR A O 1
ATOM 2039 N N . THR A 1 266 ? -3.913 21.248 -8.849 1.00 88.56 266 THR A N 1
ATOM 2040 C CA . THR A 1 266 ? -3.704 20.560 -7.568 1.00 88.56 266 THR A CA 1
ATOM 2041 C C . THR A 1 266 ? -4.816 20.919 -6.586 1.00 88.56 266 THR A C 1
ATOM 2043 O O . THR A 1 266 ? -5.095 22.096 -6.377 1.00 88.56 266 THR A O 1
ATOM 2046 N N . VAL A 1 267 ? -5.423 19.912 -5.957 1.00 90.25 267 VAL A N 1
ATOM 2047 C CA . VAL A 1 267 ? -6.481 20.075 -4.955 1.00 90.25 267 VAL A CA 1
ATOM 2048 C C . VAL A 1 267 ? -5.893 19.975 -3.548 1.00 90.25 267 VAL A C 1
ATOM 2050 O O . VAL A 1 267 ? -5.242 18.987 -3.189 1.00 90.25 267 VAL A O 1
ATOM 2053 N N . GLU A 1 268 ? -6.169 20.990 -2.733 1.00 90.94 268 GLU A N 1
ATOM 2054 C CA . GLU A 1 268 ? -5.763 21.095 -1.330 1.00 90.94 268 GLU A CA 1
ATOM 2055 C C . GLU A 1 268 ? -7.017 21.109 -0.445 1.00 90.94 268 GLU A C 1
ATOM 2057 O O . GLU A 1 268 ? -7.991 21.786 -0.769 1.00 90.94 268 GLU A O 1
ATOM 2062 N N . LEU A 1 269 ? -7.018 20.352 0.658 1.00 88.50 269 LEU A N 1
ATOM 2063 C CA . LEU A 1 269 ? -8.137 20.338 1.609 1.00 88.50 269 LEU A CA 1
ATOM 2064 C C . LEU A 1 269 ? -7.700 20.855 2.971 1.00 88.50 269 LEU A C 1
ATOM 2066 O O . LEU A 1 269 ? -6.557 20.674 3.384 1.00 88.50 269 LEU A O 1
ATOM 2070 N N . GLN A 1 270 ? -8.642 21.458 3.689 1.00 86.38 270 GLN A N 1
ATOM 2071 C CA . GLN A 1 270 ? -8.400 21.941 5.042 1.00 86.38 270 GLN A CA 1
ATOM 2072 C C . GLN A 1 270 ? -8.133 20.781 6.014 1.00 86.38 270 GLN A C 1
ATOM 2074 O O . GLN A 1 270 ? -8.697 19.697 5.888 1.00 86.38 270 GLN A O 1
ATOM 2079 N N . GLY A 1 271 ? -7.271 21.021 7.006 1.00 85.44 271 GLY A N 1
ATOM 2080 C CA . GLY A 1 271 ? -6.964 20.054 8.068 1.00 85.44 271 GLY A CA 1
ATOM 2081 C C . GLY A 1 271 ? -5.889 19.017 7.724 1.00 85.44 271 GLY A C 1
ATOM 2082 O O . GLY A 1 271 ? -5.524 18.221 8.587 1.00 85.44 271 GLY A O 1
ATOM 2083 N N . THR A 1 272 ? -5.334 19.042 6.511 1.00 90.00 272 THR A N 1
ATOM 2084 C CA . THR A 1 272 ? -4.275 18.123 6.071 1.00 90.00 272 THR A CA 1
ATOM 2085 C C . THR A 1 272 ? -3.289 18.796 5.118 1.00 90.00 272 THR A C 1
ATOM 2087 O O . THR A 1 272 ? -3.620 19.761 4.439 1.00 90.00 272 THR A O 1
ATOM 2090 N N . ASN A 1 273 ? -2.057 18.287 5.072 1.00 92.44 273 ASN A N 1
ATOM 2091 C CA . ASN A 1 273 ? -1.041 18.684 4.100 1.00 92.44 273 ASN A CA 1
ATOM 2092 C C . ASN A 1 273 ? -0.995 17.771 2.862 1.00 92.44 273 ASN A C 1
ATOM 2094 O O . ASN A 1 273 ? -0.164 17.998 1.982 1.00 92.44 273 ASN A O 1
ATOM 2098 N N . LEU A 1 274 ? -1.844 16.739 2.794 1.00 94.81 274 LEU A N 1
ATOM 2099 C CA . LEU A 1 274 ? -1.954 15.873 1.628 1.00 94.81 274 LEU A CA 1
ATOM 2100 C C . LEU A 1 274 ? -2.715 16.583 0.504 1.00 94.81 274 LEU A C 1
ATOM 2102 O O . LEU A 1 274 ? -3.905 16.898 0.621 1.00 94.81 274 LEU A O 1
ATOM 2106 N N . ARG A 1 275 ? -2.025 16.754 -0.620 1.00 94.62 275 ARG A N 1
ATOM 2107 C CA . ARG A 1 275 ? -2.582 17.265 -1.873 1.00 94.62 275 ARG A CA 1
ATOM 2108 C C . ARG A 1 275 ? -2.926 16.116 -2.807 1.00 94.62 275 ARG A C 1
ATOM 2110 O O . ARG A 1 275 ? -2.301 15.055 -2.741 1.00 94.62 275 ARG A O 1
ATOM 2117 N N . HIS A 1 276 ? -3.870 16.332 -3.715 1.00 94.44 276 HIS A N 1
ATOM 2118 C CA . HIS A 1 276 ? -4.091 15.385 -4.803 1.00 94.44 276 HIS A CA 1
ATOM 2119 C C . HIS A 1 276 ? -4.273 16.062 -6.156 1.00 94.44 276 HIS A C 1
ATOM 2121 O O . HIS A 1 276 ? -4.647 17.227 -6.243 1.00 94.44 276 HIS A O 1
ATOM 2127 N N . VAL A 1 277 ? -3.990 15.306 -7.210 1.00 93.62 277 VAL A N 1
ATOM 2128 C CA . VAL A 1 277 ? -4.161 15.699 -8.609 1.00 93.62 277 VAL A CA 1
ATOM 2129 C C . VAL A 1 277 ? -5.053 14.663 -9.277 1.00 93.62 277 VAL A C 1
ATOM 2131 O O . VAL A 1 277 ? -4.829 13.463 -9.107 1.00 93.62 277 VAL A O 1
ATOM 2134 N N . LEU A 1 278 ? -6.056 15.120 -10.025 1.00 92.75 278 LEU A N 1
ATOM 2135 C CA . LEU A 1 278 ? -6.958 14.247 -10.772 1.00 92.75 278 LEU A CA 1
ATOM 2136 C C . LEU A 1 278 ? -6.326 13.897 -12.120 1.00 92.75 278 LEU A C 1
ATOM 2138 O O . LEU A 1 278 ? -6.318 14.714 -13.034 1.00 92.75 278 LEU A O 1
ATOM 2142 N N . HIS A 1 279 ? -5.740 12.706 -12.228 1.00 91.31 279 HIS A N 1
ATOM 2143 C CA . HIS A 1 279 ? -5.132 12.233 -13.472 1.00 91.31 279 HIS A CA 1
ATOM 2144 C C . HIS A 1 279 ? -5.009 10.706 -13.478 1.00 91.31 279 HIS A C 1
ATOM 2146 O O . HIS A 1 279 ? -4.713 10.074 -12.461 1.00 91.31 279 HIS A O 1
ATOM 2152 N N . GLY A 1 280 ? -5.131 10.116 -14.666 1.00 88.44 280 GLY A N 1
ATOM 2153 C CA . GLY A 1 280 ? -5.024 8.678 -14.889 1.00 88.44 280 GLY A CA 1
ATOM 2154 C C . GLY A 1 280 ? -6.400 8.031 -14.945 1.00 88.44 280 GLY A C 1
ATOM 2155 O O . GLY A 1 280 ? -7.412 8.722 -15.036 1.00 88.44 280 GLY A O 1
ATOM 2156 N N . ALA A 1 281 ? -6.431 6.706 -14.897 1.00 87.12 281 ALA A N 1
ATOM 2157 C CA . ALA A 1 281 ? -7.662 5.938 -14.982 1.00 87.12 281 ALA A CA 1
ATOM 2158 C C . ALA A 1 281 ? -7.627 4.770 -13.999 1.00 87.12 281 ALA A C 1
ATOM 2160 O O . ALA A 1 281 ? -6.569 4.235 -13.668 1.00 87.12 281 ALA A O 1
ATOM 2161 N N . MET A 1 282 ? -8.803 4.374 -13.521 1.00 89.31 282 MET A N 1
ATOM 2162 C CA . MET A 1 282 ? -8.932 3.204 -12.666 1.00 89.31 282 MET A CA 1
ATOM 2163 C C . MET A 1 282 ? -8.772 1.959 -13.541 1.00 89.31 282 MET A C 1
ATOM 2165 O O . MET A 1 282 ? -9.661 1.618 -14.315 1.00 89.31 282 MET A O 1
ATOM 2169 N N . VAL A 1 283 ? -7.605 1.316 -13.467 1.00 90.00 283 VAL A N 1
ATOM 2170 C CA . VAL A 1 283 ? -7.310 0.161 -14.329 1.00 90.00 283 VAL A CA 1
ATOM 2171 C C . VAL A 1 283 ? -7.996 -1.108 -13.799 1.00 90.00 283 VAL A C 1
ATOM 2173 O O . VAL A 1 283 ? -8.176 -1.207 -12.575 1.00 90.00 283 VAL A O 1
ATOM 2176 N N . PRO A 1 284 ? -8.351 -2.084 -14.657 1.00 91.81 284 PRO A N 1
ATOM 2177 C CA . PRO A 1 284 ? -8.957 -3.343 -14.224 1.00 91.81 284 PRO A CA 1
ATOM 2178 C C . PRO A 1 284 ? -8.092 -4.105 -13.212 1.00 91.81 284 PRO A C 1
ATOM 2180 O O . PRO A 1 284 ? -6.873 -3.928 -13.148 1.00 91.81 284 PRO A O 1
ATOM 2183 N N . HIS A 1 285 ? -8.717 -4.936 -12.377 1.00 90.44 285 HIS A N 1
ATOM 2184 C CA . HIS A 1 285 ? -7.987 -5.676 -11.343 1.00 90.44 285 HIS A CA 1
ATOM 2185 C C . HIS A 1 285 ? -7.149 -6.804 -11.959 1.00 90.44 285 HIS A C 1
ATOM 2187 O O . HIS A 1 285 ? -6.012 -7.029 -11.561 1.00 90.44 285 HIS A O 1
ATOM 2193 N N . GLU A 1 286 ? -7.697 -7.467 -12.971 1.00 90.75 286 GLU A N 1
ATOM 2194 C CA . GLU A 1 286 ? -7.109 -8.582 -13.704 1.00 90.75 286 GLU A CA 1
ATOM 2195 C C . GLU A 1 286 ? -5.888 -8.201 -14.548 1.00 90.75 286 GLU A C 1
ATOM 2197 O O . GLU A 1 286 ? -5.099 -9.073 -14.898 1.00 90.75 286 GLU A O 1
ATOM 2202 N N . SER A 1 287 ? -5.702 -6.912 -14.854 1.00 93.00 287 SER A N 1
ATOM 2203 C 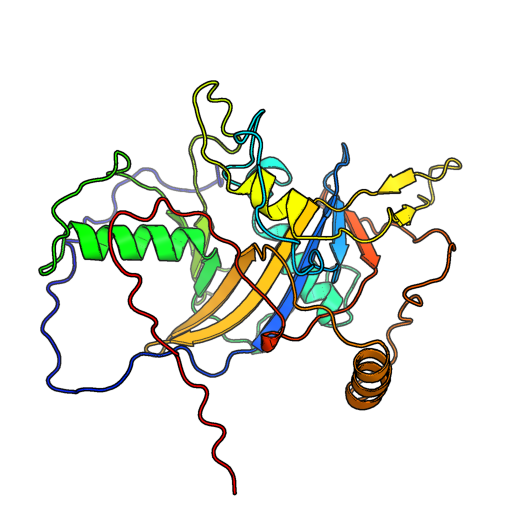CA . SER A 1 287 ? -4.511 -6.442 -15.565 1.00 93.00 287 SER A CA 1
ATOM 2204 C C . SER A 1 287 ? -3.333 -6.171 -14.634 1.00 93.00 287 SER A C 1
ATOM 2206 O O . SER A 1 287 ? -2.248 -5.875 -15.119 1.00 93.00 287 SER A O 1
ATOM 2208 N N . LEU A 1 288 ? -3.527 -6.181 -13.312 1.00 94.88 288 LEU A N 1
ATOM 2209 C CA . LEU A 1 288 ? -2.466 -5.876 -12.352 1.00 94.88 288 LEU A CA 1
ATOM 2210 C C . LEU A 1 288 ? -1.495 -7.047 -12.219 1.00 94.88 288 LEU A C 1
ATOM 2212 O O . LEU A 1 288 ? -1.912 -8.201 -12.144 1.00 94.88 288 LEU A O 1
ATOM 2216 N N . ILE A 1 289 ? -0.204 -6.743 -12.115 1.00 94.06 289 ILE A N 1
ATOM 2217 C CA . ILE A 1 289 ? 0.844 -7.747 -11.949 1.00 94.06 289 ILE A CA 1
ATOM 2218 C C . ILE A 1 289 ? 1.779 -7.391 -10.789 1.00 94.06 289 ILE A C 1
ATOM 2220 O O . ILE A 1 289 ? 2.080 -6.223 -10.537 1.00 94.06 289 ILE A O 1
ATOM 2224 N N . GLU A 1 290 ? 2.247 -8.427 -10.094 1.00 94.69 290 GLU A N 1
ATOM 2225 C CA . GLU A 1 290 ? 3.343 -8.354 -9.124 1.00 94.69 290 GLU A CA 1
ATOM 2226 C C . GLU A 1 290 ? 4.594 -8.942 -9.786 1.00 94.69 290 GLU A C 1
ATOM 2228 O O . GLU A 1 290 ? 4.562 -10.047 -10.335 1.00 94.69 290 GLU A O 1
ATOM 2233 N N . LEU A 1 291 ? 5.704 -8.219 -9.709 1.00 94.00 291 LEU A N 1
ATOM 2234 C CA . LEU A 1 291 ? 6.994 -8.613 -10.246 1.00 94.00 291 LEU A CA 1
ATOM 2235 C C . LEU A 1 291 ? 7.882 -9.123 -9.117 1.00 94.00 291 LEU A C 1
ATOM 2237 O O . LEU A 1 291 ? 7.949 -8.556 -8.024 1.00 94.00 291 LEU A O 1
ATOM 2241 N N . LYS A 1 292 ? 8.562 -10.247 -9.349 1.00 91.69 292 LYS A N 1
ATOM 2242 C CA . LYS A 1 292 ? 9.458 -10.845 -8.356 1.00 91.69 292 LYS A CA 1
ATOM 2243 C C . LYS A 1 292 ? 10.692 -11.433 -9.009 1.00 91.69 292 LYS A C 1
ATOM 2245 O O . LYS A 1 292 ? 10.606 -12.147 -10.003 1.00 91.69 292 LYS A O 1
ATOM 2250 N N . THR A 1 293 ? 11.835 -11.196 -8.374 1.00 89.94 293 THR A N 1
ATOM 2251 C CA . THR A 1 293 ? 13.098 -11.858 -8.689 1.00 89.94 293 THR A CA 1
ATOM 2252 C C . THR A 1 293 ? 13.405 -12.913 -7.636 1.00 89.94 293 THR A C 1
ATOM 2254 O O . THR A 1 293 ? 13.194 -12.726 -6.436 1.00 89.94 293 THR A O 1
ATOM 2257 N N . 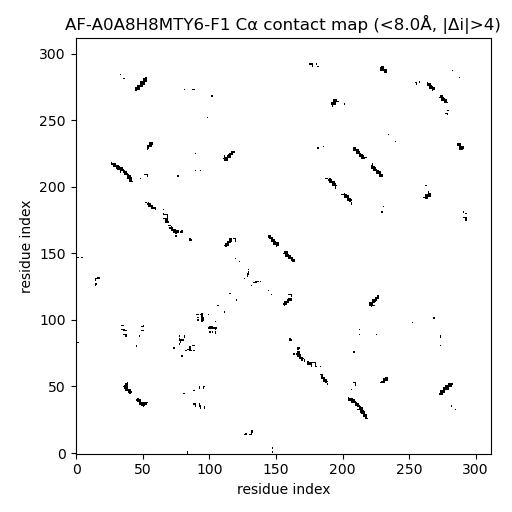LEU A 1 294 ? 13.886 -14.067 -8.087 1.00 86.75 294 LEU A N 1
ATOM 2258 C CA . LEU A 1 294 ? 14.233 -15.182 -7.217 1.00 86.75 294 LEU A CA 1
ATOM 2259 C C . LEU A 1 294 ? 15.434 -15.930 -7.783 1.00 86.75 294 LEU A C 1
ATOM 2261 O O . LEU A 1 294 ? 15.532 -16.178 -8.983 1.00 86.75 294 LEU A O 1
ATOM 2265 N N . LYS A 1 295 ? 16.359 -16.316 -6.904 1.00 82.62 295 LYS A N 1
ATOM 2266 C CA . LYS A 1 295 ? 17.455 -17.208 -7.279 1.00 82.62 295 LYS A CA 1
ATOM 2267 C C . LYS A 1 295 ? 16.893 -18.621 -7.390 1.00 82.62 295 LYS A C 1
ATOM 2269 O O . LYS A 1 295 ? 16.532 -19.204 -6.367 1.00 82.62 295 LYS A O 1
ATOM 2274 N N . MET A 1 296 ? 16.842 -19.180 -8.599 1.00 78.00 296 MET A N 1
ATOM 2275 C CA . MET A 1 296 ? 16.458 -20.581 -8.773 1.00 78.00 296 MET A CA 1
ATOM 2276 C C . MET A 1 296 ? 17.442 -21.485 -8.020 1.00 78.00 296 MET A C 1
ATOM 2278 O O . MET A 1 296 ? 18.640 -21.495 -8.302 1.00 78.00 296 MET A O 1
ATOM 2282 N N . LYS A 1 297 ? 16.929 -22.214 -7.024 1.00 64.00 297 LYS A N 1
ATOM 2283 C CA . LYS A 1 297 ? 17.636 -23.311 -6.342 1.00 64.00 297 LYS A CA 1
ATOM 2284 C C . LYS A 1 297 ? 17.028 -24.691 -6.663 1.00 64.00 297 LYS A C 1
ATOM 2286 O O . LYS A 1 297 ? 17.680 -25.691 -6.398 1.00 64.00 297 LYS A O 1
ATOM 2291 N N . SER A 1 298 ? 15.826 -24.741 -7.249 1.00 56.72 298 SER A N 1
ATOM 2292 C CA . SER A 1 298 ? 15.111 -25.931 -7.747 1.00 56.72 298 SER A CA 1
ATOM 2293 C C . SER A 1 298 ? 13.893 -25.498 -8.595 1.00 56.72 298 SER A C 1
ATOM 2295 O O . SER A 1 298 ? 13.600 -24.302 -8.669 1.00 56.72 298 SER A O 1
ATOM 2297 N N . SER A 1 299 ? 13.215 -26.444 -9.262 1.00 55.44 299 SER A N 1
ATOM 2298 C CA . SER A 1 299 ? 12.069 -26.207 -10.162 1.00 55.44 299 SER A CA 1
ATOM 2299 C C . SER A 1 299 ? 10.925 -25.437 -9.487 1.00 55.44 299 SER A C 1
ATOM 2301 O O . SER A 1 299 ? 10.460 -25.840 -8.419 1.00 55.44 299 SER A O 1
ATOM 2303 N N . LEU A 1 300 ? 10.434 -24.366 -10.122 1.00 54.44 300 LEU A N 1
ATOM 2304 C CA . LEU A 1 300 ? 9.218 -23.674 -9.684 1.00 54.44 300 LEU A CA 1
ATOM 2305 C C . LEU A 1 300 ? 8.000 -24.590 -9.882 1.00 54.44 300 LEU A C 1
ATOM 2307 O O . LEU A 1 300 ? 7.740 -25.042 -10.995 1.00 54.44 300 LEU A O 1
ATOM 2311 N N . GLY A 1 301 ? 7.237 -24.834 -8.816 1.00 51.97 301 GLY A N 1
ATOM 2312 C CA . GLY A 1 301 ? 5.881 -25.361 -8.946 1.00 51.97 301 GLY A CA 1
ATOM 2313 C C . GLY A 1 301 ? 4.969 -24.245 -9.442 1.00 51.97 301 GLY A C 1
ATOM 2314 O O . GLY A 1 301 ? 4.733 -23.281 -8.713 1.00 51.97 301 GLY A O 1
ATOM 2315 N N . TRP A 1 302 ? 4.494 -24.345 -10.680 1.00 43.88 302 TRP A N 1
ATOM 2316 C CA . TRP A 1 302 ? 3.468 -23.447 -11.199 1.00 43.88 302 TRP A CA 1
ATOM 2317 C C . TRP A 1 302 ? 2.123 -23.831 -10.587 1.00 43.88 302 TRP A C 1
ATOM 2319 O O . TRP A 1 302 ? 1.653 -24.950 -10.774 1.00 43.88 302 TRP A O 1
ATOM 2329 N N . TYR A 1 303 ? 1.499 -22.901 -9.872 1.00 47.44 303 TYR A N 1
ATOM 2330 C CA . TYR A 1 303 ? 0.119 -23.041 -9.422 1.00 47.44 303 TYR A CA 1
ATOM 2331 C C . TYR A 1 303 ? -0.724 -22.053 -10.218 1.00 47.44 303 TYR A C 1
ATOM 2333 O O . TYR A 1 303 ? -0.637 -20.843 -10.012 1.00 47.44 303 TYR A O 1
ATOM 2341 N N . VAL A 1 304 ? -1.520 -22.562 -11.156 1.00 43.12 304 VAL A N 1
ATOM 2342 C CA . VAL A 1 304 ? -2.536 -21.755 -11.831 1.00 43.12 304 VAL A CA 1
ATOM 2343 C C . VAL A 1 304 ? -3.717 -21.651 -10.873 1.00 43.12 304 VAL A C 1
ATOM 2345 O O . VAL A 1 304 ? -4.448 -22.619 -10.676 1.00 43.12 304 VAL A O 1
ATOM 2348 N N . CYS A 1 305 ? -3.904 -20.488 -10.248 1.00 39.62 305 CYS A N 1
ATOM 2349 C CA . CYS A 1 305 ? -5.145 -20.194 -9.537 1.00 39.62 305 CYS A CA 1
ATOM 2350 C C . CYS A 1 305 ? -6.203 -19.869 -10.601 1.00 39.62 305 CYS A C 1
ATOM 2352 O O . CYS A 1 305 ? -6.352 -18.723 -11.020 1.00 39.62 305 CYS A O 1
ATOM 2354 N N . GLY A 1 306 ? -6.829 -20.912 -11.149 1.00 33.69 306 GLY A N 1
ATOM 2355 C CA . GLY A 1 306 ? -7.785 -20.789 -12.242 1.00 33.69 306 GLY A CA 1
ATOM 2356 C C . GLY A 1 306 ? -9.020 -20.004 -11.813 1.00 33.69 306 GLY A C 1
ATOM 2357 O O . GLY A 1 306 ? -9.788 -20.455 -10.967 1.00 33.69 306 GLY A O 1
ATOM 2358 N N . TYR A 1 307 ? -9.236 -18.850 -12.439 1.00 36.47 307 TYR A N 1
ATOM 2359 C CA . TYR A 1 307 ? -10.563 -18.259 -12.556 1.00 36.47 307 TYR A CA 1
ATOM 2360 C C . TYR A 1 307 ? -11.317 -19.114 -13.583 1.00 36.47 307 TYR A C 1
ATOM 2362 O O . TYR A 1 307 ? -11.193 -18.901 -14.790 1.00 36.47 307 TYR A O 1
ATOM 2370 N N . GLN A 1 308 ? -12.036 -20.145 -13.134 1.00 29.92 308 GLN A N 1
ATOM 2371 C CA . GLN A 1 308 ? -13.065 -20.737 -13.984 1.00 29.92 308 GLN A CA 1
ATOM 2372 C C . GLN A 1 308 ? -14.142 -19.665 -14.150 1.00 29.92 308 GLN A C 1
ATOM 2374 O O . GLN A 1 308 ? -14.852 -19.337 -13.202 1.00 29.92 308 GLN A O 1
ATOM 2379 N N . ARG A 1 309 ? -14.211 -19.055 -15.338 1.00 33.56 309 ARG A N 1
ATOM 2380 C CA . ARG A 1 309 ? -15.460 -18.433 -15.768 1.00 33.56 309 ARG A CA 1
ATOM 2381 C C . ARG A 1 309 ? -16.438 -19.584 -15.918 1.00 33.56 309 ARG A C 1
ATOM 2383 O O . ARG A 1 309 ? -16.233 -20.429 -16.787 1.00 33.56 309 ARG A O 1
ATOM 2390 N N . ASP A 1 310 ? -17.453 -19.622 -15.071 1.00 32.34 310 ASP A N 1
ATOM 2391 C CA . ASP A 1 310 ? -18.632 -20.421 -15.357 1.00 32.34 310 ASP A CA 1
ATOM 2392 C C . ASP A 1 310 ? -19.240 -19.854 -16.645 1.00 32.34 310 ASP A C 1
ATOM 2394 O O . ASP A 1 310 ? -19.828 -18.773 -16.663 1.00 32.34 310 ASP A O 1
ATOM 2398 N N . SER A 1 311 ? -18.990 -20.536 -17.758 1.00 33.12 311 SER A N 1
ATOM 2399 C CA . SER A 1 311 ? -19.701 -20.323 -19.009 1.00 33.12 311 SER A CA 1
ATOM 2400 C C . SER A 1 311 ? -21.090 -20.939 -18.866 1.00 33.12 311 SER A C 1
ATOM 2402 O O . SER A 1 311 ? -21.201 -22.163 -18.757 1.00 33.12 311 SER A O 1
ATOM 2404 N N . GLN A 1 312 ? -22.119 -20.090 -18.846 1.00 31.36 312 GLN A N 1
ATOM 2405 C CA . GLN A 1 312 ? -23.441 -20.461 -19.353 1.00 31.36 312 GLN A CA 1
ATOM 2406 C C . GLN A 1 312 ? -23.418 -20.485 -20.879 1.00 31.36 312 GLN A C 1
ATOM 2408 O O . GLN A 1 312 ? -22.703 -19.635 -21.460 1.00 31.36 312 GLN A O 1
#